Protein AF-A0A507FPJ4-F1 (afdb_monomer)

pLDDT: mean 76.73, std 19.31, range [33.91, 97.5]

InterPro domains:
  IPR001660 Sterile alpha motif domain [PF00536] (95-160)
  IPR001660 Sterile alpha motif domain [PS50105] (96-162)
  IPR001660 Sterile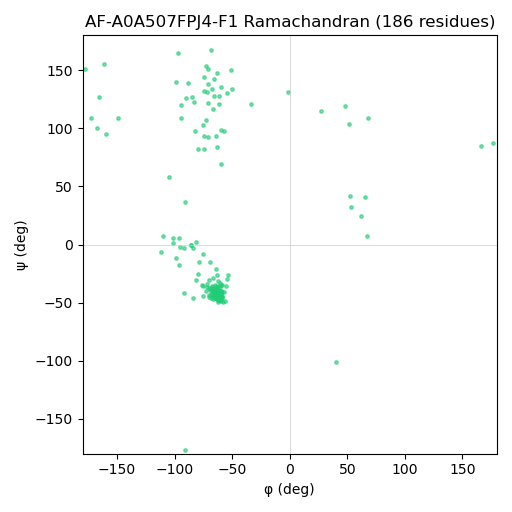 alpha motif domain [SM00454] (93-162)
  IPR013761 Sterile alpha motif/pointed domain superfamily [G3DSA:1.10.150.50] (90-166)
  IPR013761 Sterile alpha motif/pointed domain superfamily [SSF47769] (91-163)

Mean predicted aligned error: 18.35 Å

Secondary structure (DSSP, 8-state):
-PPPPHHHHHHHHHHHHHHHHHHHHHHHHHHHHHHHHHHHHHHHHHHHHHHHHHHHHTT----------------------------STT--GGG--HHHHHHHHHHHSTTTHHHHHHHHHTT--HHHHHH--HHHHHHTS---SHHHHHHHHHHHHHHHHHHHHHTTTTSTT---------PPPPP-

Solvent-accessible surface area (backbone atoms only — not comparable to full-atom values): 11571 Å² total; per-residue (Å²): 135,84,81,80,49,76,67,55,54,54,51,52,52,50,53,56,50,52,53,52,51,51,52,53,51,51,52,52,52,51,51,51,51,50,53,52,50,52,53,53,54,53,53,55,54,55,53,54,52,54,50,52,51,53,62,57,58,69,72,70,65,82,91,72,80,86,87,82,89,81,92,78,89,78,86,86,90,80,89,75,99,70,83,84,74,73,90,65,81,87,60,56,53,72,74,31,46,35,66,54,33,17,52,54,40,28,77,58,37,96,65,14,67,62,37,17,49,36,29,47,77,70,59,33,22,16,54,53,57,75,64,63,47,74,65,47,40,37,71,62,45,60,42,75,52,68,68,56,41,54,53,36,50,51,54,51,49,53,51,49,52,51,46,59,52,67,70,59,76,76,72,82,76,73,66,87,81,67,82,84,82,80,77,82,85,84,84,131

Sequence (188 aa):
MGDLTNQDIVTIITVSCATVFLSIAVCVLAIYRCCMFDMRRKQATITARAVEEACAQERRVPLLMSTDGRENALSQTVLGTGAVMGDLGGRPPAEWSVQDASNWIAMNSEKGAETAKLAKEHRIDGKALLLLTQADMERSLQLKAVGDRLRFQNALTHLREIHHQGGSTLRDSAGPSSSYQHSPPAYK

Radius of gyration: 29.69 Å; Cα contacts (8 Å, |Δi|>4): 88; chains: 1; bounding box: 77×65×105 Å

Structure (mmCIF, N/CA/C/O backbone):
data_AF-A0A507FPJ4-F1
#
_entry.id   AF-A0A507FPJ4-F1
#
loop_
_atom_site.group_PDB
_atom_site.id
_atom_site.type_symbol
_atom_site.label_atom_id
_atom_site.label_alt_id
_atom_site.label_comp_id
_atom_site.label_asym_id
_atom_site.label_entity_id
_atom_site.label_seq_id
_atom_site.pdbx_PDB_ins_code
_atom_site.Cartn_x
_atom_site.Cartn_y
_atom_site.Cartn_z
_atom_site.occupancy
_atom_site.B_iso_or_equiv
_atom_site.auth_seq_id
_atom_site.auth_comp_id
_atom_site.auth_asym_id
_atom_site.auth_atom_id
_atom_site.pdbx_PDB_model_num
ATOM 1 N N . MET A 1 1 ? -51.136 9.043 38.934 1.00 59.00 1 MET A N 1
ATOM 2 C CA . MET A 1 1 ? -49.670 8.879 38.991 1.00 59.00 1 MET A CA 1
ATOM 3 C C . MET A 1 1 ? -49.373 7.550 38.334 1.00 59.00 1 MET A C 1
ATOM 5 O O . MET A 1 1 ? -49.800 6.542 38.870 1.00 59.00 1 MET A O 1
ATOM 9 N N . GLY A 1 2 ? -48.840 7.560 37.112 1.00 69.88 2 GLY A N 1
ATOM 10 C CA . GLY A 1 2 ? -48.475 6.323 36.421 1.00 69.88 2 GLY A CA 1
ATOM 11 C C . GLY A 1 2 ? -47.100 5.883 36.899 1.00 69.88 2 GLY A C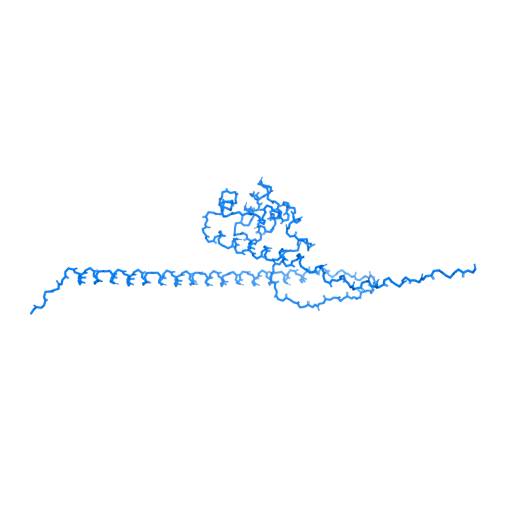 1
ATOM 12 O O . GLY A 1 2 ? -46.163 6.675 36.809 1.00 69.88 2 GLY A O 1
ATOM 13 N N . ASP A 1 3 ? -47.001 4.671 37.438 1.00 77.69 3 ASP A N 1
ATOM 14 C CA . ASP A 1 3 ? -45.722 4.067 37.797 1.00 77.69 3 ASP A CA 1
ATOM 15 C C . ASP A 1 3 ? -44.923 3.799 36.520 1.00 77.69 3 ASP A C 1
ATOM 17 O O . ASP A 1 3 ? -45.343 3.025 35.658 1.00 77.69 3 ASP A O 1
ATOM 21 N N . LEU A 1 4 ? -43.777 4.470 36.390 1.00 81.62 4 LEU A N 1
ATOM 22 C CA . LEU A 1 4 ? -42.782 4.137 35.377 1.00 81.62 4 LEU A CA 1
ATOM 23 C C . LEU A 1 4 ? -42.304 2.713 35.637 1.00 81.62 4 LEU A C 1
ATOM 25 O O . LEU A 1 4 ? -41.779 2.402 36.709 1.00 81.62 4 LEU A O 1
ATOM 29 N N . THR A 1 5 ? -42.488 1.842 34.653 1.00 91.25 5 THR A N 1
ATOM 30 C CA . THR A 1 5 ? -42.033 0.463 34.768 1.00 91.25 5 THR A CA 1
ATOM 31 C C . THR A 1 5 ? -40.508 0.419 34.650 1.00 91.25 5 THR A C 1
ATOM 33 O O . THR A 1 5 ? -39.890 1.262 33.996 1.00 91.25 5 THR A O 1
ATOM 36 N N . ASN A 1 6 ? -39.862 -0.594 35.237 1.00 89.19 6 ASN A N 1
ATOM 37 C CA . ASN A 1 6 ? -38.413 -0.803 35.072 1.00 89.19 6 ASN A CA 1
ATOM 38 C C . ASN A 1 6 ? -37.990 -0.871 33.589 1.00 89.19 6 ASN A C 1
ATOM 40 O O . ASN A 1 6 ? -36.858 -0.535 33.246 1.00 89.19 6 ASN A O 1
ATOM 44 N N . GLN A 1 7 ? -38.904 -1.268 32.702 1.00 89.44 7 GLN A N 1
ATOM 45 C CA . GLN A 1 7 ? -38.671 -1.348 31.266 1.00 89.44 7 GLN A CA 1
ATOM 46 C C . GLN A 1 7 ? -38.571 0.035 30.602 1.00 89.44 7 GLN A C 1
ATOM 48 O O . GLN A 1 7 ? -37.740 0.228 29.710 1.00 89.44 7 GLN A O 1
ATOM 53 N N . ASP A 1 8 ? -39.325 1.022 31.088 1.00 90.62 8 ASP A N 1
ATOM 54 C CA . ASP A 1 8 ? -39.233 2.406 30.615 1.00 90.62 8 ASP A CA 1
ATOM 55 C C . ASP A 1 8 ? -37.878 3.021 30.989 1.00 90.62 8 ASP A C 1
ATOM 57 O O . ASP A 1 8 ? -37.224 3.657 30.162 1.00 90.62 8 ASP A O 1
ATOM 61 N N . ILE A 1 9 ? -37.392 2.742 32.205 1.00 89.44 9 ILE A N 1
ATOM 62 C CA . ILE A 1 9 ? -36.093 3.227 32.696 1.00 89.44 9 ILE A CA 1
ATOM 63 C C . ILE A 1 9 ? -34.939 2.673 31.844 1.00 89.44 9 ILE A C 1
ATOM 65 O O . ILE A 1 9 ? -34.068 3.430 31.413 1.00 89.44 9 ILE A O 1
ATOM 69 N N . VAL A 1 10 ? -34.941 1.369 31.543 1.00 91.25 10 VAL A N 1
ATOM 70 C CA . VAL A 1 10 ? -33.900 0.739 30.704 1.00 91.25 10 VAL A CA 1
ATOM 71 C C . VAL A 1 10 ? -33.903 1.311 29.286 1.00 91.25 10 VAL A C 1
ATOM 73 O O . VAL A 1 10 ? -32.838 1.561 28.712 1.00 91.25 10 VAL A O 1
ATOM 76 N N . THR A 1 11 ? -35.087 1.568 28.732 1.00 91.12 11 THR A N 1
ATOM 77 C CA . THR A 1 11 ? -35.230 2.131 27.384 1.00 91.12 11 THR A CA 1
ATOM 78 C C . THR A 1 11 ? -34.669 3.551 27.326 1.00 91.12 11 THR A C 1
ATOM 80 O O . THR A 1 11 ? -33.884 3.863 26.430 1.00 91.12 11 THR A O 1
ATOM 83 N N . ILE A 1 12 ? -34.979 4.384 28.326 1.00 91.25 12 ILE A N 1
ATOM 84 C CA . ILE A 1 12 ? -34.456 5.753 28.434 1.00 91.25 12 ILE A CA 1
ATOM 85 C C . ILE A 1 12 ? -32.924 5.743 28.515 1.00 91.25 12 ILE A C 1
ATOM 87 O O . ILE A 1 12 ? -32.268 6.431 27.734 1.00 91.25 12 ILE A O 1
ATOM 91 N N . ILE A 1 13 ? -32.337 4.915 29.388 1.00 91.81 13 ILE A N 1
ATOM 92 C CA . ILE A 1 13 ? -30.874 4.829 29.543 1.00 91.81 13 ILE A CA 1
ATOM 93 C C . ILE A 1 13 ? -30.202 4.386 28.237 1.00 91.81 13 ILE A C 1
ATOM 95 O O . ILE A 1 13 ? -29.182 4.952 27.836 1.00 91.81 13 ILE A O 1
ATOM 99 N N . THR A 1 14 ? -30.783 3.402 27.548 1.00 92.00 14 THR A N 1
ATOM 100 C CA . THR A 1 14 ? -30.222 2.857 26.303 1.00 92.00 14 THR A CA 1
ATOM 101 C C . THR A 1 14 ? -30.239 3.893 25.179 1.00 92.00 14 THR A C 1
ATOM 103 O O . THR A 1 14 ? -29.233 4.075 24.491 1.00 92.00 14 THR A O 1
ATOM 106 N N . VAL A 1 15 ? -31.344 4.629 25.024 1.00 92.50 15 VAL A N 1
ATOM 107 C CA . VAL A 1 15 ? -31.468 5.701 24.022 1.00 92.50 15 VAL A CA 1
ATOM 108 C C . VAL A 1 15 ? -30.523 6.866 24.342 1.00 92.50 15 VAL A C 1
ATOM 110 O O . VAL A 1 15 ? -29.843 7.377 23.446 1.00 92.50 15 VAL A O 1
ATOM 113 N N . SER A 1 16 ? -30.403 7.255 25.614 1.00 92.62 16 SER A N 1
ATOM 114 C CA . SER A 1 16 ? -29.447 8.283 26.043 1.00 92.62 16 SER A CA 1
ATOM 115 C C . SER A 1 16 ? -27.996 7.867 25.784 1.00 92.62 16 SER A C 1
ATOM 117 O O . SER A 1 16 ? -27.219 8.662 25.264 1.00 92.62 16 SER A O 1
ATOM 119 N N . CYS A 1 17 ? -27.620 6.613 26.051 1.00 90.25 17 CYS A N 1
ATOM 120 C CA . CYS A 1 17 ? -26.285 6.122 25.700 1.00 90.25 17 CYS A CA 1
ATOM 121 C C . CYS A 1 17 ? -26.054 6.148 24.185 1.00 90.25 17 CYS A C 1
ATOM 123 O O . CYS A 1 17 ? -25.049 6.691 23.728 1.00 90.25 17 CYS A O 1
ATOM 125 N N . ALA A 1 18 ? -26.984 5.605 23.396 1.00 90.19 18 ALA A N 1
ATOM 126 C CA . ALA A 1 18 ? -26.835 5.527 21.944 1.00 90.19 18 ALA A CA 1
ATOM 127 C C . ALA A 1 18 ? -26.664 6.912 21.296 1.00 90.19 18 ALA A C 1
ATOM 129 O O . ALA A 1 18 ? -25.818 7.087 20.421 1.00 90.19 18 ALA A O 1
ATOM 130 N N . THR A 1 19 ? -27.412 7.916 21.757 1.00 92.44 19 THR A N 1
ATOM 131 C CA . THR A 1 19 ? -27.309 9.294 21.248 1.00 92.44 19 THR A CA 1
ATOM 132 C C . THR A 1 19 ? -25.965 9.945 21.579 1.00 92.44 19 THR A C 1
ATOM 134 O O . THR A 1 19 ? -25.367 10.579 20.707 1.00 92.44 19 THR A O 1
ATOM 137 N N . VAL A 1 20 ? -25.432 9.733 22.787 1.00 93.75 20 VAL A N 1
ATOM 138 C CA . VAL A 1 20 ? -24.092 10.213 23.167 1.00 93.75 20 VAL A CA 1
ATOM 139 C C . VAL A 1 20 ? -23.008 9.534 22.326 1.00 93.75 20 VAL A C 1
ATOM 141 O O . VAL A 1 20 ? -22.130 10.217 21.797 1.00 93.75 20 VAL A O 1
ATOM 144 N N . PHE A 1 21 ? -23.091 8.216 22.125 1.00 92.12 21 PHE A N 1
ATOM 145 C CA . PHE A 1 21 ? -22.138 7.486 21.282 1.00 92.12 21 PHE A CA 1
ATOM 146 C C . PHE A 1 21 ? -22.152 7.965 19.829 1.00 92.12 21 PHE A C 1
ATOM 148 O O . PHE A 1 21 ? -21.089 8.198 19.252 1.00 92.12 21 PHE A O 1
ATOM 155 N N . LEU A 1 22 ? -23.337 8.161 1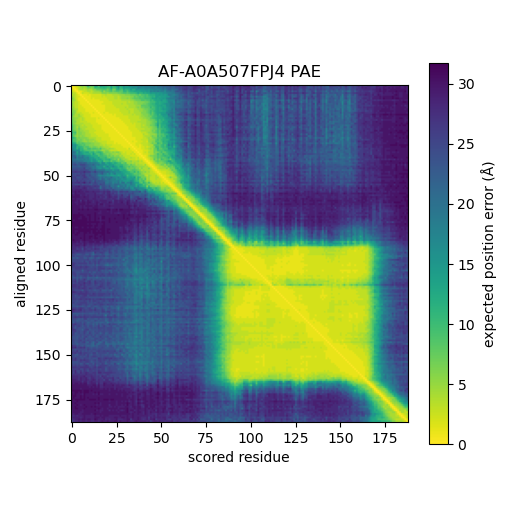9.245 1.00 91.50 22 LEU A N 1
ATOM 156 C CA . LEU A 1 22 ? -23.467 8.683 17.884 1.00 91.50 22 LEU A CA 1
ATOM 157 C C . LEU A 1 22 ? -22.900 10.102 17.770 1.00 91.50 22 LEU A C 1
ATOM 159 O O . LEU A 1 22 ? -22.185 10.395 16.814 1.00 91.50 22 LEU A O 1
ATOM 163 N N . SER A 1 23 ? -23.146 10.958 18.764 1.00 94.31 23 SER A N 1
ATOM 164 C CA . SER A 1 23 ? -22.586 12.313 18.814 1.00 94.31 23 SER A CA 1
ATOM 165 C C . SER A 1 23 ? -21.052 12.300 18.833 1.00 94.31 23 SER A C 1
ATOM 167 O O . SER A 1 23 ? -20.408 12.968 18.022 1.00 94.31 23 SER A O 1
ATOM 169 N N . ILE A 1 24 ? -20.448 11.465 19.685 1.00 90.62 24 ILE A N 1
ATOM 170 C CA . ILE A 1 24 ? -18.988 11.307 19.752 1.00 90.62 24 ILE A CA 1
ATOM 171 C C . ILE A 1 24 ? -18.438 10.781 18.420 1.00 90.62 24 ILE A C 1
ATOM 173 O O . ILE A 1 24 ? -17.453 11.317 17.912 1.00 90.62 24 ILE A O 1
ATOM 177 N N . ALA A 1 25 ? -19.080 9.775 17.820 1.00 89.75 25 ALA A N 1
ATOM 178 C CA . ALA A 1 25 ? -18.645 9.205 16.546 1.00 89.75 25 ALA A CA 1
ATOM 179 C C . ALA A 1 25 ? -18.667 10.240 15.408 1.00 89.75 25 ALA A C 1
ATOM 181 O O . ALA A 1 25 ? -17.710 10.331 14.635 1.00 89.75 25 ALA A O 1
ATOM 182 N N . VAL A 1 26 ? -19.717 11.065 15.331 1.00 91.38 26 VAL A N 1
ATOM 183 C CA . VAL A 1 26 ? -19.813 12.160 14.353 1.00 91.38 26 VAL A CA 1
ATOM 184 C C . VAL A 1 26 ? -18.716 13.201 14.588 1.00 91.38 26 VAL A C 1
ATOM 186 O O . VAL A 1 26 ? -18.052 13.604 13.632 1.00 91.38 26 VAL A O 1
ATOM 189 N N . CYS A 1 27 ? -18.461 13.586 15.843 1.00 89.75 27 CYS A N 1
ATOM 190 C CA . CYS A 1 27 ? -17.376 14.506 16.194 1.00 89.75 27 CYS A CA 1
ATOM 191 C C . CYS A 1 27 ? -15.999 13.965 15.775 1.00 89.75 27 CYS A C 1
ATOM 193 O O . CYS A 1 27 ? -15.216 14.687 15.157 1.00 89.75 27 CYS A O 1
ATOM 195 N N . VAL A 1 28 ? -15.713 12.687 16.036 1.00 88.62 28 VAL A N 1
ATOM 196 C CA . VAL A 1 28 ? -14.447 12.049 15.635 1.00 88.62 28 VAL A CA 1
ATOM 197 C C . VAL A 1 28 ? -14.305 12.015 14.112 1.00 88.62 28 VAL A C 1
ATOM 199 O O . VAL A 1 28 ? -13.245 12.362 13.591 1.00 88.62 28 VAL A O 1
ATOM 202 N N . LEU A 1 29 ? -15.367 11.666 13.377 1.00 87.31 29 LEU A N 1
ATOM 203 C CA . LEU A 1 29 ? -15.353 11.668 11.911 1.00 87.31 29 LEU A CA 1
ATOM 204 C C . LEU A 1 29 ? -15.140 13.072 11.331 1.00 87.31 29 LEU A C 1
ATOM 206 O O . LEU A 1 29 ? -14.416 13.221 10.344 1.00 87.31 29 LEU A O 1
ATOM 210 N N . ALA A 1 30 ? -15.731 14.102 11.942 1.00 88.25 30 ALA A N 1
ATOM 211 C CA . ALA A 1 30 ? -15.542 15.491 11.537 1.00 88.25 30 ALA A CA 1
ATOM 212 C C . ALA A 1 30 ? -14.091 15.949 11.750 1.00 88.25 30 ALA A C 1
ATOM 214 O O . ALA A 1 30 ? -13.483 16.496 10.828 1.00 88.25 30 ALA A O 1
ATOM 215 N N . ILE A 1 31 ? -13.502 15.650 12.914 1.00 8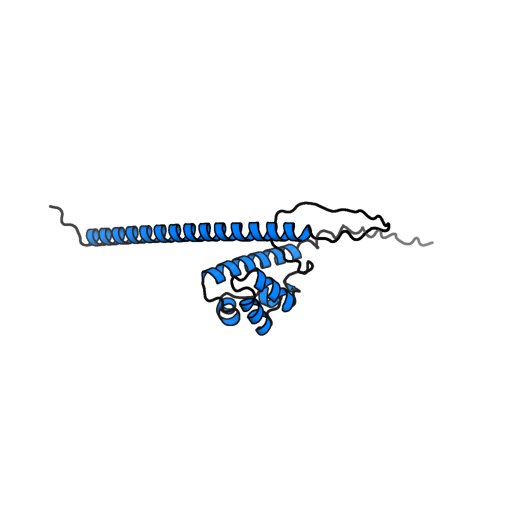8.19 31 ILE A N 1
ATOM 216 C CA . ILE A 1 31 ? -12.089 15.938 13.201 1.00 88.19 31 ILE A CA 1
ATOM 217 C C . ILE A 1 31 ? -11.189 15.201 12.207 1.00 88.19 31 ILE A C 1
ATOM 219 O O . ILE A 1 31 ? -10.302 15.813 11.616 1.00 88.19 31 ILE A O 1
ATOM 223 N N . TYR A 1 32 ? -11.449 13.916 11.950 1.00 86.81 32 TYR A N 1
ATOM 224 C CA . TYR A 1 32 ? -10.652 13.121 11.015 1.00 86.81 32 TYR A CA 1
ATOM 225 C C . TYR A 1 32 ? -10.709 13.685 9.590 1.00 86.81 32 TYR A C 1
ATOM 227 O O . TYR A 1 32 ? -9.681 13.784 8.919 1.00 86.81 32 TYR A O 1
ATOM 235 N N . ARG A 1 33 ? -11.893 14.116 9.133 1.00 85.38 33 ARG A N 1
ATOM 236 C CA . ARG A 1 33 ? -12.061 14.782 7.832 1.00 85.38 33 ARG A CA 1
ATOM 237 C C . ARG A 1 33 ? -11.344 16.129 7.775 1.00 85.38 33 ARG A C 1
ATOM 239 O O . ARG A 1 33 ? -10.675 16.388 6.777 1.00 85.38 33 ARG A O 1
ATOM 246 N N . CYS A 1 34 ? -11.420 16.944 8.827 1.00 77.12 34 CYS A N 1
ATOM 247 C CA . CYS A 1 34 ? -10.683 18.208 8.915 1.00 77.12 34 CYS A CA 1
ATOM 248 C C . CYS A 1 34 ? -9.165 17.990 8.889 1.00 77.12 34 CYS A C 1
ATOM 250 O O . CYS A 1 34 ? -8.477 18.623 8.092 1.00 77.12 34 CYS A O 1
ATOM 252 N N . CYS A 1 35 ? -8.642 17.055 9.685 1.00 76.56 35 CYS A N 1
ATOM 253 C CA . CYS A 1 35 ? -7.218 16.721 9.694 1.00 76.56 35 CYS A CA 1
ATOM 254 C C . CYS A 1 35 ? -6.751 16.184 8.335 1.00 76.56 35 CYS A C 1
ATOM 256 O O . CYS A 1 35 ? -5.707 16.595 7.835 1.00 76.56 35 CYS A O 1
ATOM 258 N N . MET A 1 36 ? -7.533 15.308 7.698 1.00 74.50 36 MET A N 1
ATOM 259 C CA . MET A 1 36 ? -7.218 14.795 6.361 1.00 74.50 36 MET A CA 1
ATOM 260 C C . MET A 1 36 ? -7.226 15.897 5.296 1.00 74.50 36 MET A C 1
ATOM 262 O O . MET A 1 36 ? -6.374 15.891 4.407 1.00 74.50 36 MET A O 1
ATOM 266 N N . PHE A 1 37 ? -8.162 16.845 5.373 1.00 74.31 37 PHE A N 1
ATOM 267 C CA . PHE A 1 37 ? -8.229 17.970 4.443 1.00 74.31 37 PHE A CA 1
ATOM 268 C C . PHE A 1 37 ? -7.052 18.937 4.629 1.00 74.31 37 PHE A C 1
ATOM 270 O O . PHE A 1 37 ? -6.434 19.343 3.646 1.00 74.31 37 PHE A O 1
ATOM 277 N N . ASP A 1 38 ? -6.686 19.246 5.875 1.00 75.94 38 ASP A N 1
ATOM 278 C CA . ASP A 1 38 ? -5.541 20.107 6.188 1.00 75.94 38 ASP A CA 1
ATOM 279 C C . ASP A 1 38 ? -4.210 19.479 5.741 1.00 75.94 38 ASP A C 1
ATOM 281 O O . ASP A 1 38 ? -3.378 20.142 5.118 1.00 75.94 38 ASP A O 1
ATOM 285 N N . MET A 1 39 ? -4.044 18.168 5.947 1.00 65.69 39 MET A N 1
ATOM 286 C CA . MET A 1 39 ? -2.875 17.430 5.455 1.00 65.69 39 MET A CA 1
ATOM 287 C C . MET A 1 39 ? -2.795 17.452 3.923 1.00 65.69 39 MET A C 1
ATOM 289 O O . MET A 1 39 ? -1.734 17.735 3.369 1.00 65.69 39 MET A O 1
ATOM 293 N N . ARG A 1 40 ? -3.918 17.251 3.216 1.00 69.06 40 ARG A N 1
ATOM 294 C CA . ARG A 1 40 ? -3.954 17.371 1.745 1.00 69.06 40 ARG A CA 1
ATOM 295 C C . ARG A 1 40 ? -3.610 18.783 1.264 1.00 69.06 40 ARG A C 1
ATOM 297 O O . ARG A 1 40 ? -2.926 18.926 0.253 1.00 69.06 40 ARG A O 1
ATOM 304 N N . ARG A 1 41 ? -4.035 19.823 1.990 1.00 67.50 41 ARG A N 1
ATOM 305 C CA . ARG A 1 41 ? -3.730 21.225 1.659 1.00 67.50 41 ARG A CA 1
ATOM 306 C C . ARG A 1 41 ? -2.241 21.545 1.835 1.00 67.50 41 ARG A C 1
ATOM 308 O O . ARG A 1 41 ? -1.651 22.228 0.996 1.00 67.50 41 ARG A O 1
ATOM 315 N N . LYS A 1 42 ? -1.615 21.008 2.886 1.00 69.12 42 LYS A N 1
ATOM 316 C CA . LYS A 1 42 ? -0.169 21.129 3.127 1.00 69.12 42 LYS A CA 1
ATOM 317 C C . LYS A 1 42 ? 0.654 20.405 2.058 1.00 69.12 42 LYS A C 1
ATOM 319 O O . LYS A 1 42 ? 1.586 21.005 1.527 1.00 69.12 42 LYS A O 1
ATOM 324 N N . GLN A 1 43 ? 0.257 19.193 1.658 1.00 59.88 43 GLN A N 1
ATOM 325 C CA . GLN A 1 43 ? 0.924 18.456 0.576 1.00 59.88 43 GLN A CA 1
ATOM 326 C C . GLN A 1 43 ? 0.908 19.239 -0.748 1.00 59.88 43 GLN A C 1
ATOM 328 O O . GLN A 1 43 ? 1.950 19.368 -1.384 1.00 59.88 43 GLN A O 1
ATOM 333 N N . ALA A 1 44 ? -0.238 19.834 -1.111 1.00 59.69 44 ALA A N 1
ATOM 334 C CA . ALA A 1 44 ? -0.385 20.619 -2.341 1.00 59.69 44 ALA A CA 1
ATOM 335 C C . ALA A 1 44 ? 0.557 21.837 -2.400 1.00 59.69 44 ALA A C 1
ATOM 337 O O . ALA A 1 44 ? 1.048 22.197 -3.470 1.00 59.69 44 ALA A O 1
ATOM 338 N N . THR A 1 45 ? 0.844 22.451 -1.248 1.00 59.59 45 THR A N 1
ATOM 339 C CA . THR A 1 45 ? 1.691 23.652 -1.167 1.00 59.59 45 THR A CA 1
ATOM 340 C C . THR A 1 45 ? 3.176 23.303 -1.323 1.00 59.59 45 THR A C 1
ATOM 342 O O . THR A 1 45 ? 3.927 24.050 -1.947 1.00 59.59 45 THR A O 1
ATOM 345 N N . ILE A 1 46 ? 3.597 22.145 -0.806 1.00 60.06 46 ILE A N 1
ATOM 346 C CA . ILE A 1 46 ? 4.981 21.660 -0.920 1.00 60.06 46 ILE A CA 1
ATOM 347 C C . ILE A 1 46 ? 5.290 21.258 -2.368 1.00 60.06 46 ILE A C 1
ATOM 349 O O . ILE A 1 46 ? 6.326 21.645 -2.903 1.00 60.06 46 ILE A O 1
ATOM 353 N N . THR A 1 47 ? 4.368 20.564 -3.041 1.00 59.12 47 THR A N 1
ATOM 354 C CA . THR A 1 47 ? 4.535 20.213 -4.460 1.00 59.12 47 THR A CA 1
ATOM 355 C C . THR A 1 47 ? 4.566 21.433 -5.379 1.00 59.12 47 THR A C 1
ATOM 357 O O . THR A 1 47 ? 5.330 21.432 -6.337 1.00 59.12 47 THR A O 1
ATOM 360 N N . ALA A 1 48 ? 3.803 22.494 -5.089 1.00 59.56 48 ALA A N 1
ATOM 361 C CA . ALA A 1 48 ? 3.820 23.707 -5.910 1.00 59.56 48 ALA A CA 1
ATOM 362 C C . ALA A 1 48 ? 5.183 24.424 -5.871 1.00 59.56 48 ALA A C 1
ATOM 364 O O . ALA A 1 48 ? 5.691 24.824 -6.915 1.00 59.56 48 ALA A O 1
ATOM 365 N N . ARG A 1 49 ? 5.815 24.518 -4.690 1.00 58.84 49 ARG A N 1
ATOM 366 C CA . ARG A 1 49 ? 7.157 25.112 -4.556 1.00 58.84 49 ARG A CA 1
ATOM 367 C C . ARG A 1 49 ? 8.251 24.263 -5.200 1.00 58.84 49 ARG A C 1
ATOM 369 O O . ARG A 1 49 ? 9.130 24.814 -5.849 1.00 58.84 49 ARG A O 1
ATOM 376 N N . ALA A 1 50 ? 8.165 22.937 -5.084 1.00 57.44 50 ALA A N 1
ATOM 377 C CA . ALA A 1 50 ? 9.131 22.035 -5.713 1.00 57.44 50 ALA A CA 1
ATOM 378 C C . ALA A 1 50 ? 9.120 22.141 -7.252 1.00 57.44 50 ALA A C 1
ATOM 380 O O . ALA A 1 50 ? 10.171 22.070 -7.885 1.00 57.44 50 ALA A O 1
ATOM 381 N N . VAL A 1 51 ? 7.947 22.354 -7.859 1.00 61.62 51 VAL A N 1
ATOM 382 C CA . VAL A 1 51 ? 7.823 22.556 -9.314 1.00 61.62 51 VAL A CA 1
ATOM 383 C C . VAL A 1 51 ? 8.377 23.920 -9.744 1.00 61.62 51 VAL A C 1
ATOM 385 O O . VAL A 1 51 ? 9.013 24.019 -10.791 1.00 61.62 51 VAL A O 1
ATOM 388 N N . GLU A 1 52 ? 8.191 24.968 -8.939 1.00 62.31 52 GLU A N 1
ATOM 389 C CA . GLU A 1 52 ? 8.724 26.303 -9.239 1.00 62.31 52 GLU A CA 1
ATOM 390 C C . GLU A 1 52 ? 10.261 26.348 -9.139 1.00 62.31 52 GLU A C 1
ATOM 392 O O . GLU A 1 52 ? 10.919 26.919 -10.010 1.00 62.31 52 GLU A O 1
ATOM 397 N N . GLU A 1 53 ? 10.846 25.668 -8.148 1.00 60.38 53 GLU A N 1
ATOM 398 C CA . GLU A 1 53 ? 12.303 25.526 -8.014 1.00 60.38 53 GLU A CA 1
ATOM 399 C C . GLU A 1 53 ? 12.916 24.695 -9.154 1.00 60.38 53 GLU A C 1
ATOM 401 O O . GLU A 1 53 ? 13.970 25.062 -9.679 1.00 60.38 53 GLU A O 1
ATOM 406 N N . ALA A 1 54 ? 12.235 23.637 -9.612 1.00 57.38 54 ALA A N 1
ATOM 407 C CA . ALA A 1 54 ? 12.668 22.862 -10.777 1.00 57.38 54 ALA A CA 1
ATOM 408 C C . ALA A 1 54 ? 12.651 23.703 -12.071 1.00 57.38 54 ALA A C 1
ATOM 410 O O . ALA A 1 54 ? 13.641 23.730 -12.803 1.00 57.38 54 ALA A O 1
ATOM 411 N N . CYS A 1 55 ? 11.586 24.479 -12.307 1.00 59.00 55 CYS A N 1
ATOM 412 C CA . CYS A 1 55 ? 11.484 25.389 -13.457 1.00 59.00 55 CYS A CA 1
ATOM 413 C C . CYS A 1 55 ? 12.486 26.560 -13.411 1.00 59.00 55 CYS A C 1
ATOM 415 O O . CYS A 1 55 ? 12.879 27.088 -14.455 1.00 59.00 55 CYS A O 1
ATOM 417 N N . ALA A 1 56 ? 12.894 27.008 -12.219 1.00 57.84 56 ALA A N 1
ATOM 418 C CA . ALA A 1 56 ? 13.897 28.062 -12.067 1.00 57.84 56 ALA A CA 1
ATOM 419 C C . ALA A 1 56 ? 15.323 27.553 -12.344 1.00 57.84 56 ALA A C 1
ATOM 421 O O . ALA A 1 56 ? 16.132 28.278 -12.929 1.00 57.84 56 ALA A O 1
ATOM 422 N N . GLN A 1 57 ? 15.621 26.305 -11.973 1.00 51.94 57 GLN A N 1
ATOM 423 C CA . GLN A 1 57 ? 16.939 25.697 -12.164 1.00 51.94 57 GLN A CA 1
ATOM 424 C C . GLN A 1 57 ? 17.251 25.418 -13.645 1.00 51.94 57 GLN A C 1
ATOM 426 O O . GLN A 1 57 ? 18.399 25.543 -14.071 1.00 51.94 57 GLN A O 1
ATOM 431 N N . GLU A 1 58 ? 16.231 25.141 -14.459 1.00 51.41 58 GLU A N 1
ATOM 432 C CA . GLU A 1 58 ? 16.375 24.865 -15.897 1.00 51.41 58 GLU A CA 1
ATOM 433 C C . GLU A 1 58 ? 16.645 26.125 -16.747 1.00 51.41 58 GLU A C 1
ATOM 435 O O . GLU A 1 58 ? 17.022 26.035 -17.912 1.00 51.41 58 GLU A O 1
ATOM 440 N N . ARG A 1 59 ? 16.553 27.330 -16.158 1.00 53.31 59 ARG A N 1
ATOM 441 C CA . ARG A 1 59 ? 16.930 28.600 -16.811 1.00 53.31 59 ARG A CA 1
ATOM 442 C C . ARG A 1 59 ? 18.418 28.966 -16.689 1.00 53.31 59 ARG A C 1
ATOM 444 O O . ARG A 1 59 ? 18.834 29.987 -17.233 1.00 53.31 59 ARG A O 1
ATOM 451 N N . ARG A 1 60 ? 19.236 28.146 -16.017 1.00 48.69 60 ARG A N 1
ATOM 452 C CA . ARG A 1 60 ? 20.709 28.257 -15.979 1.00 48.69 60 ARG A CA 1
ATOM 453 C C . ARG A 1 60 ? 21.364 27.187 -16.859 1.00 48.69 60 ARG A C 1
ATOM 455 O O . ARG A 1 60 ? 22.177 26.399 -16.388 1.00 48.69 60 ARG A O 1
ATOM 462 N N . VAL A 1 61 ? 21.045 27.168 -18.149 1.00 52.78 61 VAL A N 1
ATOM 463 C CA . VAL A 1 61 ? 21.892 26.470 -19.126 1.00 52.78 61 VAL A CA 1
ATOM 464 C C . VAL A 1 61 ? 22.923 27.476 -19.650 1.00 52.78 61 VAL A C 1
ATOM 466 O O . VAL A 1 61 ? 22.528 28.558 -20.093 1.00 52.78 61 VAL A O 1
ATOM 469 N N . PRO A 1 62 ? 24.236 27.185 -19.592 1.00 48.38 62 PRO A N 1
ATOM 470 C CA . PRO A 1 62 ? 25.235 27.993 -20.271 1.00 48.38 62 PRO A CA 1
ATOM 471 C C . PRO A 1 62 ? 24.957 27.958 -21.772 1.00 48.38 62 PRO A C 1
ATOM 473 O O . PRO A 1 62 ? 24.820 26.889 -22.364 1.00 48.38 62 PRO A O 1
ATOM 476 N N . LEU A 1 63 ? 24.882 29.142 -22.371 1.00 46.97 63 LEU A N 1
ATOM 477 C CA . LEU A 1 63 ? 24.807 29.362 -23.806 1.00 46.97 63 LEU A CA 1
ATOM 478 C C . LEU A 1 63 ? 26.097 28.831 -24.464 1.00 46.97 63 LEU A C 1
ATOM 480 O O . LEU A 1 63 ? 27.056 29.574 -24.654 1.00 46.97 63 LEU A O 1
ATOM 484 N N . LEU A 1 64 ? 26.151 27.532 -24.757 1.00 48.59 64 LEU A N 1
ATOM 485 C CA . LEU A 1 64 ? 27.194 26.932 -25.585 1.00 48.59 64 LEU A CA 1
ATOM 486 C C . LEU A 1 64 ? 26.680 26.863 -27.022 1.00 48.59 64 LEU A C 1
ATOM 488 O O . LEU A 1 64 ? 25.627 26.297 -27.309 1.00 48.59 64 LEU A O 1
ATOM 492 N N . MET A 1 65 ? 27.415 27.544 -27.897 1.00 43.59 65 MET A N 1
ATOM 493 C CA . MET A 1 65 ? 27.100 27.739 -29.303 1.00 43.59 65 MET A CA 1
ATOM 494 C C . MET A 1 65 ? 26.984 26.422 -30.083 1.00 43.59 65 MET A C 1
ATOM 496 O O . MET A 1 65 ? 27.827 25.538 -29.968 1.00 43.59 65 MET A O 1
ATOM 500 N N . SER A 1 66 ? 25.925 26.388 -30.898 1.00 48.97 66 SER A N 1
ATOM 501 C CA . SER A 1 66 ? 25.753 25.815 -32.248 1.00 48.97 66 SER A CA 1
ATOM 502 C C . SER A 1 66 ? 26.982 25.147 -32.888 1.00 48.97 66 SER A C 1
ATOM 504 O O . SER A 1 66 ? 28.069 25.718 -32.917 1.00 48.97 66 S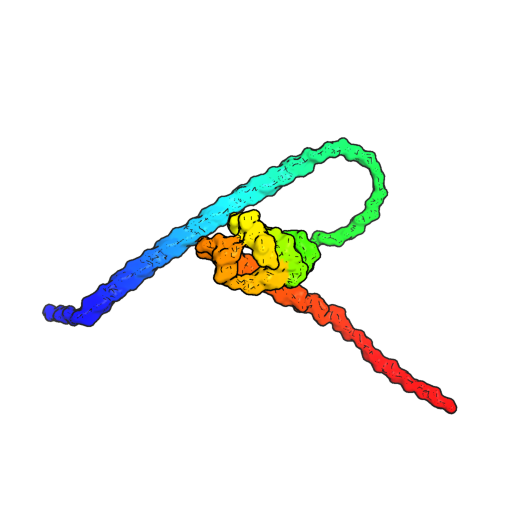ER A O 1
ATOM 506 N N . THR A 1 67 ? 26.861 23.933 -33.427 1.00 58.97 67 THR A N 1
ATOM 507 C CA . THR A 1 67 ? 26.477 23.588 -34.825 1.00 58.97 67 THR A CA 1
ATOM 508 C C . THR A 1 67 ? 26.450 22.040 -34.888 1.00 58.97 67 THR A C 1
ATOM 510 O O . THR A 1 67 ? 27.155 21.410 -34.108 1.00 58.97 67 THR A O 1
ATOM 513 N N . ASP A 1 68 ? 25.700 21.277 -35.684 1.00 43.50 68 ASP A N 1
ATOM 514 C CA . ASP A 1 68 ? 24.863 21.478 -36.863 1.00 43.50 68 ASP A CA 1
ATOM 515 C C . ASP A 1 68 ? 23.917 20.257 -37.015 1.00 43.50 68 ASP A C 1
ATOM 517 O O . ASP A 1 68 ? 24.224 19.153 -36.568 1.00 43.50 68 ASP A O 1
ATOM 521 N N . GLY A 1 69 ? 22.781 20.492 -37.679 1.00 53.09 69 GLY A N 1
ATOM 522 C CA . GLY A 1 69 ? 21.906 19.572 -38.427 1.00 53.09 69 GLY A CA 1
ATOM 523 C C . GLY A 1 69 ? 21.811 18.068 -38.108 1.00 53.09 69 GLY A C 1
ATOM 524 O O . GLY A 1 69 ? 22.652 17.277 -38.526 1.00 53.09 69 GLY A O 1
ATOM 525 N N . ARG A 1 70 ? 20.627 17.633 -37.651 1.00 43.56 70 ARG A N 1
ATOM 526 C CA . ARG A 1 70 ? 19.793 16.695 -38.432 1.00 43.56 70 ARG A CA 1
ATOM 527 C C . ARG A 1 70 ? 18.368 16.619 -37.900 1.00 43.56 70 ARG A C 1
ATOM 529 O O . ARG A 1 70 ? 18.111 16.376 -36.728 1.00 43.56 70 ARG A O 1
ATOM 536 N N . GLU A 1 71 ? 17.464 16.826 -38.834 1.00 53.44 71 GLU A N 1
ATOM 537 C CA . GLU A 1 71 ? 16.023 16.748 -38.731 1.00 53.44 71 GLU A CA 1
ATOM 538 C C . GLU A 1 71 ? 15.602 15.298 -38.451 1.00 53.44 71 GLU A C 1
ATOM 540 O O . GLU A 1 71 ? 15.987 14.385 -39.182 1.00 53.44 71 GLU A O 1
ATOM 545 N N . ASN A 1 72 ? 14.801 15.078 -37.409 1.00 46.25 72 ASN A N 1
ATOM 546 C CA . ASN A 1 72 ? 13.688 14.138 -37.502 1.00 46.25 72 ASN A CA 1
ATOM 547 C C . ASN A 1 72 ? 12.671 14.434 -36.398 1.00 46.25 72 ASN A C 1
ATOM 549 O O . ASN A 1 72 ? 12.785 13.998 -35.254 1.00 46.25 72 ASN A O 1
ATOM 553 N N . ALA A 1 73 ? 11.673 15.224 -36.780 1.00 52.09 73 ALA A N 1
ATOM 554 C CA . ALA A 1 73 ? 10.383 15.241 -36.126 1.00 52.09 73 ALA A CA 1
ATOM 555 C C . ALA A 1 73 ? 9.696 13.884 -36.334 1.00 52.09 73 ALA A C 1
ATOM 557 O O . ALA A 1 73 ? 9.808 13.310 -37.412 1.00 52.09 73 ALA A O 1
ATOM 558 N N . LEU A 1 74 ? 8.998 13.416 -35.300 1.00 49.59 74 LEU A N 1
ATOM 559 C CA . LEU A 1 74 ? 7.708 12.708 -35.303 1.00 49.59 74 LEU A CA 1
ATOM 560 C C . LEU A 1 74 ? 7.450 12.344 -33.829 1.00 49.59 74 LEU A C 1
ATOM 562 O O . LEU A 1 74 ? 8.037 11.420 -33.283 1.00 49.59 74 LEU A O 1
ATOM 566 N N . SER A 1 75 ? 6.832 13.256 -33.079 1.00 47.66 75 SER A N 1
ATOM 567 C CA . SER A 1 75 ? 5.397 13.208 -32.762 1.00 47.66 75 SER A CA 1
ATOM 568 C C . SER A 1 75 ? 5.034 12.040 -31.844 1.00 47.66 75 SER A C 1
ATOM 570 O O . SER A 1 75 ? 4.923 10.913 -32.305 1.00 47.66 75 SER A O 1
ATOM 572 N N . GLN A 1 76 ? 4.700 12.340 -30.585 1.00 47.56 76 GLN A N 1
ATOM 573 C CA . GLN A 1 76 ? 3.314 12.202 -30.121 1.00 47.56 76 GLN A CA 1
ATOM 574 C C . GLN A 1 76 ? 3.132 12.764 -28.707 1.00 47.56 76 GLN A C 1
ATOM 576 O O . GLN A 1 76 ? 3.555 12.202 -27.702 1.00 47.56 76 GLN A O 1
ATOM 581 N N . THR A 1 77 ? 2.431 13.892 -28.669 1.00 52.41 77 THR A N 1
ATOM 582 C CA . THR A 1 77 ? 1.676 14.394 -27.527 1.00 52.41 77 THR A CA 1
ATOM 583 C C . THR A 1 77 ? 0.238 13.922 -27.715 1.00 52.41 77 THR A C 1
ATOM 585 O O . THR A 1 77 ? -0.422 14.462 -28.595 1.00 52.41 77 THR A O 1
ATOM 588 N N . VAL A 1 78 ? -0.268 12.964 -26.927 1.00 45.03 78 VAL A N 1
ATOM 589 C CA . VAL A 1 78 ? -1.721 12.737 -26.783 1.00 45.03 78 VAL A CA 1
ATOM 590 C C . VAL A 1 78 ? -2.059 12.191 -25.382 1.00 45.03 78 VAL A C 1
ATOM 592 O O . VAL A 1 78 ? -1.765 11.048 -25.065 1.00 45.03 78 VAL A O 1
ATOM 595 N N . LEU A 1 79 ? -2.694 13.066 -24.591 1.00 45.91 79 LEU A N 1
ATOM 596 C CA . LEU A 1 79 ? -3.786 12.866 -23.617 1.00 45.91 79 LEU A CA 1
ATOM 597 C C . LEU A 1 79 ? -3.706 11.731 -22.576 1.00 45.91 79 LEU A C 1
ATOM 599 O O . LEU A 1 79 ? -3.841 10.556 -22.891 1.00 45.91 79 LEU A O 1
ATOM 603 N N . GLY A 1 80 ? -3.723 12.121 -21.297 1.00 33.91 80 GLY A N 1
ATOM 604 C CA . GLY A 1 80 ? -4.139 11.230 -20.214 1.00 33.91 80 GLY A CA 1
ATOM 605 C C . GLY A 1 80 ? -3.781 11.745 -18.827 1.00 33.91 80 GLY A C 1
ATOM 606 O O . GLY A 1 80 ? -2.757 11.382 -18.265 1.00 33.91 80 GLY A O 1
ATOM 607 N N . THR A 1 81 ? -4.634 12.589 -18.259 1.00 44.72 81 THR A N 1
ATOM 608 C CA . THR A 1 81 ? -4.638 12.958 -16.840 1.00 44.72 81 THR A CA 1
ATOM 609 C C . THR A 1 81 ? -4.779 11.693 -15.981 1.00 44.72 81 THR A C 1
ATOM 611 O O . THR A 1 81 ? -5.876 11.180 -15.789 1.00 44.72 81 THR A O 1
ATOM 614 N N . GLY A 1 82 ? -3.661 11.177 -15.475 1.00 39.19 82 GLY A N 1
ATOM 615 C CA . GLY A 1 82 ? -3.603 9.994 -14.619 1.00 39.19 82 GLY A CA 1
ATOM 616 C C . GLY A 1 82 ? -2.222 9.893 -13.986 1.00 39.19 82 GLY A C 1
ATOM 617 O O . GLY A 1 82 ? -1.243 9.544 -14.630 1.00 39.19 82 GLY A O 1
ATOM 618 N N . ALA A 1 83 ? -2.142 10.322 -12.738 1.00 40.28 83 ALA A N 1
ATOM 619 C CA . ALA A 1 83 ? -0.917 10.647 -12.041 1.00 40.28 83 ALA A CA 1
ATOM 620 C C . ALA A 1 83 ? -0.050 9.418 -11.681 1.00 40.28 83 ALA A C 1
ATOM 622 O O . ALA A 1 83 ? -0.556 8.350 -11.354 1.00 40.28 83 ALA A O 1
ATOM 623 N N . VAL A 1 84 ? 1.265 9.652 -11.616 1.00 46.78 84 VAL A N 1
ATOM 624 C CA . VAL A 1 84 ? 2.252 8.903 -10.811 1.00 46.78 84 VAL A CA 1
ATOM 625 C C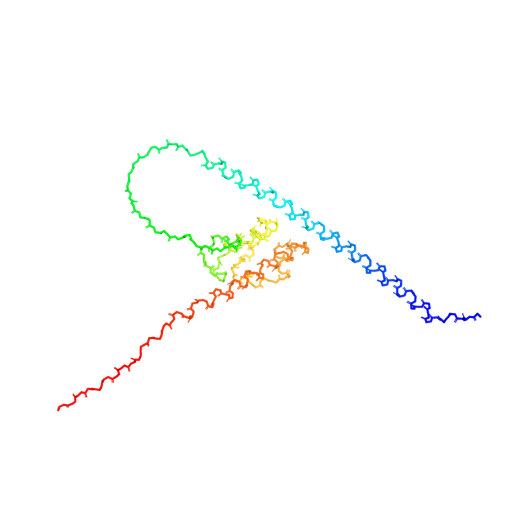 . VAL A 1 84 ? 2.493 7.426 -11.172 1.00 46.78 84 VAL A C 1
ATOM 627 O O . VAL A 1 84 ? 2.713 6.602 -10.289 1.00 46.78 84 VAL A O 1
ATOM 630 N N . MET A 1 85 ? 2.555 7.060 -12.454 1.00 50.59 85 MET A N 1
ATOM 631 C CA . MET A 1 85 ? 3.345 5.876 -12.822 1.00 50.59 85 MET A CA 1
ATOM 632 C C . MET A 1 85 ? 4.806 6.297 -12.934 1.00 50.59 85 MET A C 1
ATOM 634 O O . MET A 1 85 ? 5.221 6.881 -13.930 1.00 50.59 85 MET A O 1
ATOM 638 N N . GLY A 1 86 ? 5.566 6.057 -11.861 1.00 49.59 86 GLY A N 1
ATOM 639 C CA . GLY A 1 86 ? 7.021 6.109 -11.919 1.00 49.59 86 GLY A CA 1
ATOM 640 C C . GLY A 1 86 ? 7.504 5.266 -13.097 1.00 49.59 86 GLY A C 1
ATOM 641 O O . GLY A 1 86 ? 7.011 4.158 -13.305 1.00 49.59 86 GLY A O 1
ATOM 642 N N . ASP A 1 87 ? 8.421 5.840 -13.867 1.00 52.97 87 ASP A N 1
ATOM 643 C CA . ASP A 1 87 ? 9.053 5.315 -15.075 1.00 52.97 87 ASP A CA 1
ATOM 644 C C . ASP A 1 87 ? 9.809 3.994 -14.809 1.00 52.97 87 ASP A C 1
ATOM 646 O O . ASP A 1 87 ? 11.033 3.927 -14.793 1.00 52.97 87 ASP A O 1
ATOM 650 N N . LEU A 1 88 ? 9.074 2.916 -14.528 1.00 61.56 88 LEU A N 1
ATOM 651 C CA . LEU A 1 88 ? 9.592 1.551 -14.390 1.00 61.56 88 LEU A CA 1
ATOM 652 C C . LEU A 1 88 ? 9.538 0.818 -15.743 1.00 61.56 88 LEU A C 1
ATOM 654 O O . LEU A 1 88 ? 9.237 -0.375 -15.816 1.00 61.56 88 LEU A O 1
ATOM 658 N N . GLY A 1 89 ? 9.799 1.550 -16.835 1.00 61.66 89 GLY A N 1
ATOM 659 C CA . GLY A 1 89 ? 10.025 0.998 -18.173 1.00 61.66 89 GLY A CA 1
ATOM 660 C C . GLY A 1 89 ? 8.853 0.220 -18.777 1.00 61.66 89 GLY A C 1
ATOM 661 O O . GLY A 1 89 ? 9.080 -0.670 -19.591 1.00 61.66 89 GLY A O 1
ATOM 662 N N . GLY A 1 90 ? 7.616 0.491 -18.347 1.00 77.31 90 GLY A N 1
ATOM 663 C CA . GLY A 1 90 ? 6.409 -0.165 -18.869 1.00 77.31 90 GLY A CA 1
ATOM 664 C C . GLY A 1 90 ? 6.288 -1.662 -18.554 1.00 77.31 90 GLY A C 1
ATOM 665 O O . GLY A 1 90 ? 5.370 -2.308 -19.057 1.00 77.31 90 GLY A O 1
ATOM 666 N N . ARG A 1 91 ? 7.181 -2.229 -17.730 1.00 87.25 91 ARG A N 1
ATOM 667 C CA . ARG A 1 91 ? 7.115 -3.647 -17.354 1.00 87.25 91 ARG A CA 1
ATOM 668 C C . ARG A 1 91 ? 5.932 -3.903 -16.419 1.00 87.25 91 ARG A C 1
ATOM 670 O O . ARG A 1 91 ? 5.727 -3.119 -15.483 1.00 87.25 91 ARG A O 1
ATOM 677 N N . PRO A 1 92 ? 5.186 -5.007 -16.603 1.00 90.50 92 PRO A N 1
ATOM 678 C CA . PRO A 1 92 ? 4.092 -5.347 -15.709 1.00 90.50 92 PRO A CA 1
ATOM 679 C C . PRO A 1 92 ? 4.624 -5.605 -14.290 1.00 90.50 92 PRO A C 1
ATOM 681 O O . PRO A 1 92 ? 5.720 -6.151 -14.136 1.00 90.50 92 PRO A O 1
ATOM 684 N N . PRO A 1 93 ? 3.847 -5.287 -13.237 1.00 92.56 93 PRO A N 1
ATOM 685 C CA . PRO A 1 93 ? 4.295 -5.458 -11.856 1.00 92.56 93 PRO A CA 1
ATOM 686 C C . PRO A 1 93 ? 4.790 -6.863 -11.497 1.00 92.56 93 PRO A C 1
ATOM 688 O O . PRO A 1 93 ? 5.682 -6.996 -10.672 1.00 92.56 93 PRO A O 1
ATOM 691 N N . ALA A 1 94 ? 4.281 -7.919 -12.139 1.00 93.94 94 ALA A N 1
ATOM 692 C CA . ALA A 1 94 ? 4.741 -9.290 -11.904 1.00 93.94 94 ALA A CA 1
ATOM 693 C C . ALA A 1 94 ? 6.171 -9.586 -12.405 1.00 93.94 94 ALA A C 1
ATOM 695 O O . ALA A 1 94 ? 6.744 -10.607 -12.023 1.00 93.94 94 ALA A O 1
ATOM 696 N N . GLU A 1 95 ? 6.747 -8.725 -13.247 1.00 93.88 95 GLU A N 1
ATOM 697 C CA . GLU A 1 95 ? 8.116 -8.846 -13.774 1.00 93.88 95 GLU A CA 1
ATOM 698 C C . GLU A 1 95 ? 9.110 -7.921 -13.062 1.00 93.88 95 GLU A C 1
ATOM 700 O O . GLU A 1 95 ? 10.290 -7.873 -13.411 1.00 93.88 95 GLU A O 1
ATOM 705 N N . TRP A 1 96 ? 8.653 -7.165 -12.064 1.00 95.50 96 TRP A N 1
ATOM 706 C CA . TRP A 1 96 ? 9.511 -6.237 -11.343 1.00 95.50 96 TRP A CA 1
ATOM 707 C C . TRP A 1 96 ? 10.572 -6.963 -10.523 1.00 95.50 96 TRP A C 1
ATOM 709 O O . TRP A 1 96 ? 10.288 -7.894 -9.763 1.00 95.50 96 TRP A O 1
ATOM 719 N N . SER A 1 97 ? 11.804 -6.471 -10.639 1.00 96.62 97 SER A N 1
ATOM 720 C CA . SER A 1 97 ? 12.901 -6.878 -9.770 1.00 96.62 97 SER A CA 1
ATOM 721 C C . SER A 1 97 ? 12.684 -6.378 -8.335 1.00 96.62 97 SER A C 1
ATOM 723 O O . SER A 1 97 ? 11.874 -5.485 -8.082 1.00 96.62 97 SER A O 1
ATOM 725 N N . VAL A 1 98 ? 13.470 -6.893 -7.383 1.00 97.31 98 VAL A N 1
ATOM 726 C CA . VAL A 1 98 ? 13.497 -6.370 -6.000 1.00 97.31 98 VAL A CA 1
ATOM 727 C C . VAL A 1 98 ? 13.812 -4.869 -5.982 1.00 97.31 98 VAL A C 1
ATOM 729 O O . VAL A 1 98 ? 13.269 -4.119 -5.173 1.00 97.31 98 VAL A O 1
ATOM 732 N N . GLN A 1 99 ? 14.669 -4.406 -6.895 1.00 96.44 99 GLN A N 1
ATOM 733 C CA . GLN A 1 99 ? 15.023 -2.995 -6.990 1.00 96.44 99 GLN A CA 1
ATOM 734 C C . GLN A 1 99 ? 13.830 -2.152 -7.462 1.00 96.44 99 GLN A C 1
ATOM 736 O O . GLN A 1 99 ? 13.527 -1.142 -6.825 1.00 96.44 99 GLN A O 1
ATOM 741 N N . ASP A 1 100 ? 13.118 -2.594 -8.499 1.00 95.69 100 ASP A N 1
ATOM 742 C CA . ASP A 1 100 ? 11.922 -1.917 -9.020 1.00 95.69 100 ASP A CA 1
ATOM 743 C C . ASP A 1 100 ? 10.812 -1.856 -7.959 1.00 95.69 100 ASP A C 1
ATOM 745 O O . ASP A 1 100 ? 10.277 -0.784 -7.671 1.00 95.69 100 ASP A O 1
ATOM 749 N N . ALA A 1 101 ? 10.535 -2.987 -7.300 1.00 95.56 101 ALA A N 1
ATOM 750 C CA . ALA A 1 101 ? 9.558 -3.069 -6.219 1.00 95.56 101 ALA A CA 1
ATOM 751 C C . ALA A 1 101 ? 9.934 -2.146 -5.049 1.00 95.56 101 ALA A C 1
ATOM 753 O O . ALA A 1 101 ? 9.092 -1.400 -4.553 1.00 95.56 101 ALA A O 1
ATOM 754 N N . SER A 1 102 ? 11.207 -2.120 -4.639 1.00 96.25 102 SER A N 1
ATOM 755 C CA . SER A 1 102 ? 11.666 -1.230 -3.566 1.00 96.25 102 SER A CA 1
ATOM 756 C C . SER A 1 102 ? 11.532 0.254 -3.918 1.00 96.25 102 SER A C 1
ATOM 758 O O . SER A 1 102 ? 11.163 1.050 -3.057 1.00 96.25 102 SER A O 1
ATOM 760 N N . ASN A 1 103 ? 11.772 0.628 -5.179 1.00 94.88 103 ASN A N 1
ATOM 761 C CA . ASN A 1 103 ? 11.594 1.997 -5.656 1.00 94.88 103 ASN A CA 1
ATOM 762 C C . ASN A 1 103 ? 10.115 2.389 -5.623 1.00 94.88 103 ASN A C 1
ATOM 764 O O . ASN A 1 103 ? 9.768 3.453 -5.112 1.00 94.88 103 ASN A O 1
ATOM 768 N N . TRP A 1 104 ? 9.234 1.501 -6.087 1.00 94.81 104 TRP A N 1
ATOM 769 C CA . TRP A 1 104 ? 7.794 1.722 -6.011 1.00 94.81 104 TRP A CA 1
ATOM 770 C C . TRP A 1 104 ? 7.319 1.883 -4.558 1.00 94.81 104 TRP A C 1
ATOM 772 O O . TRP A 1 104 ? 6.563 2.806 -4.249 1.00 94.81 104 TRP A O 1
ATOM 782 N N . ILE A 1 105 ? 7.816 1.046 -3.641 1.00 95.12 105 ILE A N 1
ATOM 783 C CA . ILE A 1 105 ? 7.523 1.140 -2.203 1.00 95.12 105 ILE A CA 1
ATOM 784 C C . ILE A 1 105 ? 8.011 2.475 -1.628 1.00 95.12 105 ILE A C 1
ATOM 786 O O . ILE A 1 105 ? 7.283 3.099 -0.857 1.00 95.12 105 ILE A O 1
ATOM 790 N N . ALA A 1 106 ? 9.201 2.940 -2.021 1.00 94.94 106 ALA A N 1
ATOM 791 C CA . ALA A 1 106 ? 9.746 4.219 -1.570 1.00 94.94 106 ALA A CA 1
ATOM 792 C C . ALA A 1 106 ? 8.850 5.407 -1.949 1.00 94.94 106 ALA A C 1
ATOM 794 O O . ALA A 1 106 ? 8.749 6.367 -1.192 1.00 94.94 106 ALA A O 1
ATOM 795 N N . MET A 1 107 ? 8.195 5.338 -3.110 1.00 92.44 107 MET A N 1
ATOM 796 C CA . MET A 1 107 ? 7.306 6.394 -3.601 1.00 92.44 107 MET A CA 1
ATOM 797 C C . MET A 1 107 ? 5.911 6.361 -2.962 1.00 92.44 107 MET A C 1
ATOM 799 O O . MET A 1 107 ? 5.238 7.387 -2.927 1.00 92.44 107 MET A O 1
ATOM 803 N N . ASN A 1 108 ? 5.466 5.197 -2.479 1.00 92.88 108 ASN A N 1
ATOM 804 C CA . ASN A 1 108 ? 4.090 4.979 -2.015 1.00 92.88 108 ASN A CA 1
ATOM 805 C C . ASN A 1 108 ? 3.963 4.763 -0.494 1.00 92.88 108 ASN A C 1
ATOM 807 O O . ASN A 1 108 ? 2.848 4.697 0.025 1.00 92.88 108 ASN A O 1
ATOM 811 N N . SER A 1 109 ? 5.078 4.657 0.233 1.00 91.00 109 SER A N 1
ATOM 812 C CA . SER A 1 109 ? 5.120 4.608 1.701 1.00 91.00 109 SER A CA 1
ATOM 813 C C . SER A 1 109 ? 5.450 5.984 2.282 1.00 91.00 109 SER A C 1
ATOM 815 O O . SER A 1 109 ? 6.355 6.655 1.794 1.00 91.00 109 SER A O 1
ATOM 817 N N . GLU A 1 110 ? 4.803 6.381 3.385 1.00 86.69 110 GLU A N 1
ATOM 818 C CA . GLU A 1 110 ? 5.150 7.629 4.095 1.00 86.69 110 GLU A CA 1
ATOM 819 C C . GLU A 1 110 ? 6.579 7.610 4.653 1.00 86.69 110 GLU A C 1
ATOM 821 O O . GLU A 1 110 ? 7.249 8.639 4.701 1.00 86.69 110 GLU A O 1
ATOM 826 N N . LYS A 1 111 ? 7.075 6.425 5.023 1.00 86.31 111 LYS A N 1
ATOM 827 C CA . LYS A 1 111 ? 8.455 6.227 5.489 1.00 86.31 111 LYS A CA 1
ATOM 828 C C . LYS A 1 111 ? 9.461 6.051 4.346 1.00 86.31 111 LYS A C 1
ATOM 830 O O . LYS A 1 111 ? 10.657 5.910 4.602 1.00 86.31 111 LYS A O 1
ATOM 835 N N . GLY A 1 112 ? 8.979 6.033 3.100 1.00 90.38 112 GLY A N 1
ATOM 836 C CA . GLY A 1 112 ? 9.752 5.995 1.862 1.00 90.38 112 GLY A CA 1
ATOM 837 C C . GLY A 1 112 ? 10.981 5.086 1.905 1.00 90.38 112 GLY A C 1
ATOM 838 O O 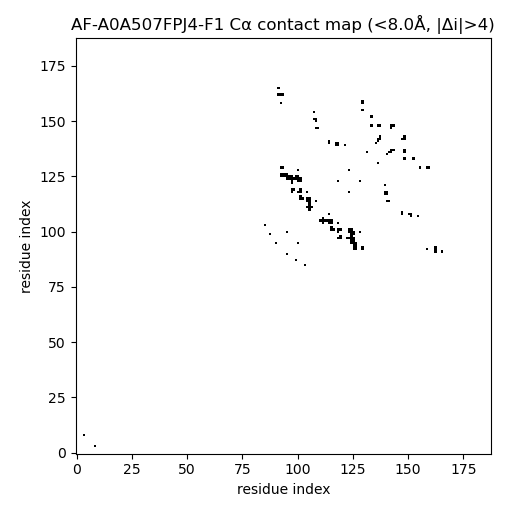. GLY A 1 112 ? 10.874 3.863 1.790 1.00 90.38 112 GLY A O 1
ATOM 839 N N . ALA A 1 113 ? 12.157 5.694 2.085 1.00 91.44 113 ALA A N 1
ATOM 840 C CA . ALA A 1 113 ? 13.456 5.023 2.062 1.00 91.44 113 ALA A CA 1
ATOM 841 C C . ALA A 1 113 ? 13.624 3.923 3.128 1.00 91.44 113 ALA A C 1
ATOM 843 O O . ALA A 1 113 ? 14.239 2.896 2.840 1.00 91.44 113 ALA A O 1
ATOM 844 N N . GLU A 1 114 ? 13.072 4.097 4.334 1.00 93.25 114 GLU A N 1
ATOM 845 C CA . GLU A 1 114 ? 13.179 3.093 5.405 1.00 93.25 114 GLU A CA 1
ATOM 846 C C . GLU A 1 114 ? 12.408 1.821 5.025 1.00 93.25 114 GLU A C 1
ATOM 848 O O . GLU A 1 114 ? 12.948 0.714 5.070 1.00 93.25 114 GLU A O 1
ATOM 853 N N . THR A 1 115 ? 11.169 1.979 4.548 1.00 94.00 115 THR A N 1
ATOM 854 C CA . THR A 1 115 ? 10.343 0.856 4.080 1.00 94.00 115 THR A CA 1
ATOM 855 C C . THR A 1 115 ? 10.946 0.188 2.848 1.00 94.00 115 THR A C 1
ATOM 857 O O . THR A 1 115 ? 10.933 -1.036 2.741 1.00 94.00 115 THR A O 1
ATOM 860 N N . ALA A 1 116 ? 11.521 0.968 1.930 1.00 95.44 116 ALA A N 1
ATOM 861 C CA . ALA A 1 116 ? 12.194 0.434 0.751 1.00 95.44 116 ALA A CA 1
ATOM 862 C C . ALA A 1 116 ? 13.431 -0.399 1.111 1.00 95.44 116 ALA A C 1
ATOM 864 O O . ALA A 1 116 ? 13.678 -1.437 0.494 1.00 95.44 116 ALA A O 1
ATOM 865 N N . LYS A 1 117 ? 14.192 0.013 2.133 1.00 96.50 117 LYS A N 1
ATOM 866 C CA . LYS A 1 117 ? 15.319 -0.769 2.650 1.00 96.50 117 LYS A CA 1
ATOM 867 C C . LYS A 1 117 ? 14.848 -2.114 3.205 1.00 96.50 117 LYS A C 1
ATOM 869 O O . LYS A 1 117 ? 15.396 -3.140 2.814 1.00 96.50 117 LYS A O 1
ATOM 874 N N . LEU A 1 118 ? 13.799 -2.117 4.030 1.00 96.88 118 LEU A N 1
ATOM 875 C CA . LEU A 1 118 ? 13.200 -3.349 4.557 1.00 96.88 118 LEU A CA 1
ATOM 876 C C . LEU A 1 118 ? 12.698 -4.262 3.430 1.00 96.88 118 LEU A C 1
ATOM 878 O O . LEU A 1 118 ? 12.926 -5.468 3.458 1.00 96.88 118 LEU A O 1
ATOM 882 N N . ALA A 1 119 ? 12.085 -3.696 2.389 1.00 96.62 119 ALA A N 1
ATOM 883 C CA . ALA A 1 119 ? 11.651 -4.467 1.227 1.00 96.62 119 ALA A CA 1
ATOM 884 C C . ALA A 1 119 ? 12.820 -5.151 0.498 1.00 96.62 119 ALA A C 1
ATOM 886 O O . ALA A 1 119 ? 12.701 -6.313 0.106 1.00 96.62 119 ALA A O 1
ATOM 887 N N . LYS A 1 120 ? 13.967 -4.469 0.366 1.00 97.19 120 LYS A N 1
ATOM 888 C CA . LYS A 1 120 ? 15.198 -5.067 -0.178 1.00 97.19 120 LYS A CA 1
ATOM 889 C C . LYS A 1 120 ? 15.742 -6.174 0.721 1.00 97.19 120 LYS A C 1
ATOM 891 O O . LYS A 1 120 ? 16.102 -7.234 0.216 1.00 97.19 120 LYS A O 1
ATOM 896 N N . GLU A 1 121 ? 15.783 -5.946 2.034 1.00 97.19 121 GLU A N 1
ATOM 897 C CA . GLU A 1 121 ? 16.251 -6.927 3.025 1.00 97.19 121 GLU A CA 1
ATOM 898 C C . GLU A 1 121 ? 15.398 -8.205 2.996 1.00 97.19 121 GLU A C 1
ATOM 900 O O . GLU A 1 121 ? 15.935 -9.313 2.983 1.00 97.19 121 GLU A O 1
ATOM 905 N N . HIS A 1 122 ? 14.078 -8.057 2.871 1.00 97.50 122 HIS A N 1
ATOM 906 C CA . HIS A 1 122 ? 13.132 -9.166 2.734 1.00 97.50 122 HIS A CA 1
ATOM 907 C C . HIS A 1 122 ? 13.008 -9.722 1.308 1.00 97.50 122 HIS A C 1
ATOM 909 O O . HIS A 1 122 ? 12.221 -10.641 1.087 1.00 97.50 122 HIS A O 1
ATOM 915 N N . ARG A 1 123 ? 13.786 -9.202 0.346 1.00 97.38 123 ARG A N 1
ATOM 916 C CA . ARG A 1 123 ? 13.773 -9.607 -1.071 1.00 97.38 123 ARG A CA 1
ATOM 917 C C . ARG A 1 123 ? 12.374 -9.589 -1.694 1.00 97.38 123 ARG A C 1
ATOM 919 O O . ARG A 1 123 ? 12.011 -10.492 -2.443 1.00 97.38 123 ARG A O 1
ATOM 926 N N . ILE A 1 124 ? 11.596 -8.557 -1.387 1.00 97.38 124 ILE A N 1
ATOM 927 C CA . ILE A 1 124 ? 10.265 -8.372 -1.961 1.00 97.38 124 ILE A CA 1
ATOM 928 C C . ILE A 1 124 ? 10.432 -7.950 -3.422 1.00 97.38 124 ILE A C 1
ATOM 930 O O . ILE A 1 124 ? 10.850 -6.829 -3.707 1.00 97.38 124 ILE A O 1
ATOM 934 N N . ASP A 1 125 ? 10.131 -8.866 -4.336 1.00 97.38 125 ASP A N 1
ATOM 935 C CA . ASP A 1 125 ? 10.037 -8.614 -5.772 1.00 97.38 125 ASP A CA 1
ATOM 936 C C . ASP A 1 125 ? 8.605 -8.230 -6.180 1.00 97.38 125 ASP A C 1
ATOM 938 O O . ASP A 1 125 ? 7.709 -8.104 -5.342 1.00 97.38 125 ASP A O 1
ATOM 942 N N . GLY A 1 126 ? 8.374 -8.031 -7.476 1.00 95.88 126 GLY A N 1
ATOM 943 C CA . GLY A 1 126 ? 7.063 -7.673 -8.006 1.00 95.88 126 GLY A CA 1
ATOM 944 C C . GLY A 1 126 ? 5.942 -8.659 -7.673 1.00 95.88 126 GLY A C 1
ATOM 945 O O . GLY A 1 126 ? 4.835 -8.260 -7.310 1.00 95.88 126 GLY A O 1
ATOM 946 N N . LYS A 1 127 ? 6.225 -9.963 -7.736 1.00 96.25 127 LYS A N 1
ATOM 947 C CA . LYS A 1 127 ? 5.236 -11.010 -7.437 1.00 96.25 127 LYS A CA 1
ATOM 948 C C . LYS A 1 127 ? 4.912 -11.038 -5.949 1.00 96.25 127 LYS A C 1
ATOM 950 O O . LYS A 1 127 ? 3.740 -11.077 -5.581 1.00 96.25 127 LYS A O 1
ATOM 955 N N . ALA A 1 128 ? 5.937 -10.974 -5.101 1.00 97.12 128 ALA A N 1
ATOM 956 C CA . ALA A 1 128 ? 5.779 -10.896 -3.656 1.00 97.12 128 ALA A CA 1
ATOM 957 C C . ALA A 1 128 ? 5.020 -9.627 -3.248 1.00 97.12 128 ALA A C 1
ATOM 959 O O . ALA A 1 128 ? 4.114 -9.700 -2.421 1.00 97.12 128 ALA A O 1
ATOM 960 N N . LEU A 1 129 ? 5.323 -8.486 -3.877 1.00 96.50 129 LEU A N 1
ATOM 961 C CA . LEU A 1 129 ? 4.630 -7.216 -3.663 1.00 96.50 129 LEU A CA 1
ATOM 962 C C . LEU A 1 129 ? 3.126 -7.364 -3.924 1.00 96.50 129 LEU A C 1
ATOM 964 O O . LEU A 1 129 ? 2.319 -7.008 -3.069 1.00 96.50 129 LEU A O 1
ATOM 968 N N . LEU A 1 130 ? 2.736 -7.965 -5.052 1.00 95.75 130 LEU A N 1
ATOM 969 C CA . LEU A 1 130 ? 1.326 -8.198 -5.384 1.00 95.75 130 LEU A CA 1
ATOM 970 C C . LEU A 1 130 ? 0.615 -9.132 -4.393 1.00 95.75 130 LEU A C 1
ATOM 972 O O . LEU A 1 130 ? -0.597 -9.001 -4.220 1.00 95.75 130 LEU A O 1
ATOM 976 N N . LEU A 1 131 ? 1.339 -10.022 -3.714 1.00 95.94 131 LEU A N 1
ATOM 977 C CA . LEU A 1 131 ? 0.798 -10.983 -2.746 1.00 95.94 131 LEU A CA 1
ATOM 978 C C . LEU A 1 131 ? 0.875 -10.519 -1.284 1.00 95.94 131 LEU A C 1
ATOM 980 O O . LEU A 1 131 ? 0.379 -11.226 -0.409 1.00 95.94 131 LEU A O 1
ATOM 984 N N . LEU A 1 132 ? 1.446 -9.342 -1.008 1.00 95.44 132 LEU A N 1
ATOM 985 C CA . LEU A 1 132 ? 1.586 -8.828 0.355 1.00 95.44 132 LEU A CA 1
ATOM 986 C C . LEU A 1 132 ? 0.243 -8.781 1.091 1.00 95.44 132 LEU A C 1
ATOM 988 O O . LEU A 1 132 ? -0.749 -8.219 0.602 1.00 95.44 132 LEU A O 1
ATOM 992 N N . THR A 1 133 ? 0.247 -9.334 2.305 1.00 95.62 133 THR A N 1
ATOM 993 C CA . THR A 1 133 ? -0.877 -9.265 3.237 1.00 95.62 133 THR A CA 1
ATOM 994 C C . THR A 1 133 ? -0.689 -8.135 4.245 1.00 95.62 133 THR A C 1
ATOM 996 O O . THR A 1 133 ? 0.410 -7.610 4.447 1.00 95.62 133 THR A O 1
ATOM 999 N N . GLN A 1 134 ? -1.768 -7.769 4.939 1.00 93.31 134 GLN A N 1
ATOM 1000 C CA . GLN A 1 134 ? -1.709 -6.775 6.012 1.00 93.31 134 GLN A CA 1
ATOM 1001 C C . GLN A 1 134 ? -0.748 -7.183 7.141 1.00 93.31 134 GLN A C 1
ATOM 1003 O O . GLN A 1 134 ? -0.069 -6.323 7.703 1.00 93.31 134 GLN A O 1
ATOM 1008 N N . ALA A 1 135 ? -0.656 -8.481 7.446 1.00 94.31 135 ALA A N 1
ATOM 1009 C CA . ALA A 1 135 ? 0.270 -8.987 8.454 1.00 94.31 135 ALA A CA 1
ATOM 1010 C C . ALA A 1 135 ? 1.735 -8.792 8.028 1.00 94.31 135 ALA A C 1
ATOM 1012 O O . ALA A 1 135 ? 2.566 -8.412 8.853 1.00 94.31 135 ALA A O 1
ATOM 1013 N N . ASP A 1 136 ? 2.043 -8.981 6.743 1.00 94.31 136 ASP A N 1
ATOM 1014 C CA . ASP A 1 136 ? 3.394 -8.789 6.201 1.00 94.31 136 ASP A CA 1
ATOM 1015 C C . ASP A 1 136 ? 3.787 -7.309 6.172 1.00 94.31 136 ASP A C 1
ATOM 1017 O O . ASP A 1 136 ? 4.923 -6.953 6.487 1.00 94.31 136 ASP A O 1
ATOM 1021 N N . MET A 1 137 ? 2.838 -6.419 5.866 1.00 94.50 137 MET A N 1
ATOM 1022 C CA . MET A 1 137 ? 3.056 -4.972 5.956 1.00 94.50 137 MET A CA 1
ATOM 1023 C C . MET A 1 137 ? 3.426 -4.532 7.377 1.00 94.50 137 MET A C 1
ATOM 1025 O O . MET A 1 137 ? 4.293 -3.679 7.569 1.00 94.50 137 MET A O 1
ATOM 1029 N N . GLU A 1 138 ? 2.781 -5.109 8.388 1.00 94.75 138 GLU A N 1
ATOM 1030 C CA . GLU A 1 138 ? 3.056 -4.773 9.781 1.00 94.75 138 GLU A CA 1
ATOM 1031 C C . GLU A 1 138 ? 4.367 -5.387 10.283 1.00 94.75 138 GLU A C 1
ATOM 1033 O O . GLU A 1 138 ? 5.151 -4.700 10.940 1.00 94.75 138 GLU A O 1
ATOM 1038 N N . ARG A 1 139 ? 4.619 -6.664 9.975 1.00 94.38 139 ARG A N 1
ATOM 1039 C CA . ARG A 1 139 ? 5.766 -7.409 10.514 1.00 94.38 139 ARG A CA 1
ATOM 1040 C C . ARG A 1 139 ? 7.053 -7.180 9.727 1.00 94.38 139 ARG A C 1
ATOM 1042 O O . ARG A 1 139 ? 8.084 -6.935 10.342 1.00 94.38 139 ARG A O 1
ATOM 1049 N N . SER A 1 140 ? 6.989 -7.234 8.400 1.00 94.19 140 SER A N 1
ATOM 1050 C CA . SER A 1 140 ? 8.167 -7.162 7.526 1.00 94.19 140 SER A CA 1
ATOM 1051 C C . SER A 1 140 ? 8.464 -5.727 7.092 1.00 94.19 140 SER A C 1
ATOM 1053 O O . SER A 1 140 ? 9.609 -5.291 7.118 1.00 94.19 140 SER A O 1
ATOM 1055 N N . LEU A 1 141 ? 7.433 -4.949 6.742 1.00 93.56 141 LEU A N 1
ATOM 1056 C CA . LEU A 1 141 ? 7.604 -3.548 6.316 1.00 93.56 141 LEU A CA 1
ATOM 1057 C C . LEU A 1 141 ? 7.505 -2.531 7.462 1.00 93.56 141 LEU A C 1
ATOM 1059 O O . LEU A 1 141 ? 7.689 -1.333 7.245 1.00 93.56 141 LEU A O 1
ATOM 1063 N N . GLN A 1 142 ? 7.225 -3.000 8.682 1.00 95.00 142 GLN A N 1
ATOM 1064 C CA . GLN A 1 142 ? 7.126 -2.191 9.901 1.00 95.00 142 GLN A CA 1
ATOM 1065 C C . GLN A 1 142 ? 6.157 -0.999 9.792 1.00 95.00 142 GLN A C 1
ATOM 1067 O O . GLN A 1 142 ? 6.326 0.041 10.447 1.00 95.00 142 GLN A O 1
ATOM 1072 N N . LEU A 1 143 ? 5.095 -1.160 8.997 1.00 93.06 143 LEU A N 1
ATOM 1073 C CA . LEU A 1 143 ? 3.989 -0.211 8.903 1.00 93.06 143 LEU A CA 1
ATOM 1074 C C . LEU A 1 143 ? 3.044 -0.427 10.097 1.00 93.06 143 LEU A C 1
ATOM 1076 O O . LEU A 1 143 ? 2.047 -1.145 10.023 1.00 93.06 143 LEU A O 1
ATOM 1080 N N . LYS A 1 144 ? 3.399 0.154 11.249 1.00 91.69 144 LYS A N 1
ATOM 1081 C CA . LYS A 1 144 ? 2.651 -0.003 12.514 1.00 91.69 144 LYS A CA 1
ATOM 1082 C C . LYS A 1 144 ? 1.438 0.920 12.624 1.00 91.69 144 LYS A C 1
ATOM 1084 O O . LYS A 1 144 ? 0.454 0.576 13.276 1.00 91.69 144 LYS A O 1
ATOM 1089 N N . ALA A 1 145 ? 1.500 2.098 12.010 1.00 93.31 145 ALA A N 1
ATOM 1090 C CA . ALA A 1 145 ? 0.385 3.029 12.034 1.00 93.31 145 ALA A CA 1
ATOM 1091 C C . ALA A 1 145 ? -0.731 2.536 11.103 1.00 93.31 145 ALA A C 1
ATOM 1093 O O . ALA A 1 145 ? -0.498 2.188 9.945 1.00 93.31 145 ALA A O 1
ATOM 1094 N N . VAL A 1 146 ? -1.968 2.528 11.609 1.00 92.94 146 VAL A N 1
ATOM 1095 C CA . VAL A 1 146 ? -3.144 2.103 10.833 1.00 92.94 146 VAL A CA 1
ATOM 1096 C C . VAL A 1 146 ? -3.318 2.975 9.586 1.00 92.94 146 VAL A C 1
ATOM 1098 O O . VAL A 1 146 ? -3.612 2.448 8.518 1.00 92.94 146 VAL A O 1
ATOM 1101 N N . GLY A 1 147 ? -3.097 4.289 9.706 1.00 92.75 147 GLY A N 1
ATOM 1102 C CA . GLY A 1 147 ? -3.201 5.231 8.589 1.00 92.75 147 GLY A CA 1
ATOM 1103 C C . GLY A 1 147 ? -2.265 4.881 7.431 1.00 92.75 147 GLY A C 1
ATOM 1104 O O . GLY A 1 147 ? -2.725 4.779 6.294 1.00 92.75 147 GLY A O 1
ATOM 1105 N N . ASP A 1 148 ? -0.990 4.632 7.726 1.00 91.19 148 ASP A N 1
ATOM 1106 C CA . ASP A 1 148 ? 0.035 4.288 6.734 1.00 91.19 148 ASP A CA 1
ATOM 1107 C C . ASP A 1 148 ? -0.311 2.977 6.032 1.00 91.19 148 ASP A C 1
ATOM 1109 O O . ASP A 1 148 ? -0.270 2.897 4.806 1.00 91.19 148 ASP A O 1
ATOM 1113 N N . ARG A 1 149 ? -0.738 1.966 6.804 1.00 94.56 149 ARG A N 1
ATOM 1114 C CA . ARG A 1 149 ? -1.179 0.681 6.250 1.00 94.56 149 ARG A CA 1
ATOM 1115 C C . ARG A 1 149 ? -2.344 0.843 5.290 1.00 94.56 149 ARG A C 1
ATOM 1117 O O . ARG A 1 149 ? -2.317 0.254 4.220 1.00 94.56 149 ARG A O 1
ATOM 1124 N N . LEU A 1 150 ? -3.353 1.639 5.644 1.00 94.69 150 LEU A N 1
ATOM 1125 C CA . LEU A 1 150 ? -4.514 1.853 4.777 1.00 94.69 150 LEU A CA 1
ATOM 1126 C C . LEU A 1 150 ? -4.132 2.582 3.483 1.00 94.69 150 LEU A C 1
ATOM 1128 O O . LEU A 1 150 ? -4.600 2.211 2.410 1.00 94.69 150 LEU A O 1
ATOM 1132 N N . ARG A 1 151 ? -3.256 3.591 3.556 1.00 92.44 151 ARG A N 1
ATOM 1133 C CA . ARG A 1 151 ? -2.773 4.312 2.365 1.00 92.44 151 ARG A CA 1
ATOM 1134 C C . ARG A 1 151 ? -1.959 3.398 1.455 1.00 92.44 151 ARG A C 1
ATOM 1136 O O . ARG A 1 151 ? -2.215 3.356 0.255 1.00 92.44 151 ARG A O 1
ATOM 1143 N N . PHE A 1 152 ? -1.042 2.630 2.035 1.00 95.25 152 PHE A N 1
ATOM 1144 C CA . PHE A 1 152 ? -0.221 1.682 1.294 1.00 95.25 152 PHE A CA 1
ATOM 1145 C C . PHE A 1 152 ? -1.067 0.551 0.689 1.00 95.25 152 PHE A C 1
ATOM 1147 O O . PHE A 1 152 ? -0.894 0.206 -0.476 1.00 95.25 152 PHE A O 1
ATOM 1154 N N . GLN A 1 153 ? -2.054 0.036 1.428 1.00 95.56 153 GLN A N 1
ATOM 1155 C CA . GLN A 1 153 ? -3.016 -0.950 0.931 1.00 95.56 153 GLN A CA 1
ATOM 1156 C C . GLN A 1 153 ? -3.830 -0.409 -0.252 1.00 95.56 153 GLN A C 1
ATOM 1158 O O . GLN A 1 153 ? -4.059 -1.138 -1.218 1.00 95.56 153 GLN A O 1
ATOM 1163 N N . ASN A 1 154 ? -4.249 0.858 -0.211 1.00 94.81 154 ASN A N 1
ATOM 1164 C CA . ASN A 1 154 ? -4.941 1.490 -1.335 1.00 94.81 154 ASN A CA 1
ATOM 1165 C C . ASN A 1 154 ? -4.029 1.595 -2.565 1.00 94.81 154 ASN A C 1
ATOM 1167 O O . ASN A 1 154 ? -4.447 1.225 -3.661 1.00 94.81 154 ASN A O 1
ATOM 1171 N N . ALA A 1 155 ? -2.774 2.021 -2.387 1.00 94.31 155 ALA A N 1
ATOM 1172 C CA . ALA A 1 155 ? -1.791 2.061 -3.472 1.00 94.31 155 ALA A CA 1
ATOM 1173 C C . ALA A 1 155 ? -1.546 0.665 -4.072 1.00 94.31 155 ALA A C 1
ATOM 1175 O O . ALA A 1 155 ? -1.503 0.504 -5.290 1.00 94.31 155 ALA A O 1
ATOM 1176 N N . LEU A 1 156 ? -1.458 -0.363 -3.224 1.00 95.19 156 LEU A N 1
ATOM 1177 C CA . LEU A 1 156 ? -1.270 -1.746 -3.656 1.00 95.19 156 LEU A CA 1
ATOM 1178 C C . LEU A 1 156 ? -2.491 -2.298 -4.404 1.00 95.19 156 LEU A C 1
ATOM 1180 O O . LEU A 1 156 ? -2.348 -3.061 -5.355 1.00 95.19 156 LEU A O 1
ATOM 1184 N N . THR A 1 157 ? -3.695 -1.900 -3.994 1.00 94.88 157 THR A N 1
ATOM 1185 C CA . THR A 1 157 ? -4.942 -2.271 -4.677 1.00 94.88 157 THR A CA 1
ATOM 1186 C C . THR A 1 157 ? -4.971 -1.686 -6.085 1.00 94.88 157 THR A C 1
ATOM 1188 O O . THR A 1 157 ? -5.182 -2.425 -7.042 1.00 94.88 157 THR A O 1
ATOM 1191 N N . HIS A 1 158 ? -4.624 -0.406 -6.228 1.00 92.19 158 HIS A N 1
ATOM 1192 C CA . HIS A 1 158 ? -4.511 0.233 -7.537 1.00 92.19 158 HIS A CA 1
ATOM 1193 C C . HIS A 1 158 ? -3.435 -0.434 -8.414 1.00 92.19 158 HIS A C 1
ATOM 1195 O O . HIS A 1 158 ? -3.655 -0.680 -9.598 1.00 92.19 158 HIS A O 1
ATOM 1201 N N . LEU A 1 159 ? -2.294 -0.824 -7.831 1.00 92.69 159 LEU A N 1
ATOM 1202 C CA . LEU A 1 159 ? -1.253 -1.560 -8.555 1.00 92.69 159 LEU A CA 1
ATOM 1203 C C . LEU A 1 159 ? -1.757 -2.907 -9.105 1.00 92.69 159 LEU A C 1
ATOM 1205 O O . LEU A 1 159 ? -1.437 -3.282 -10.234 1.00 92.69 159 LEU A O 1
ATOM 1209 N N . ARG A 1 160 ? -2.564 -3.631 -8.320 1.00 93.62 160 ARG A N 1
ATOM 1210 C CA . ARG A 1 160 ? -3.183 -4.898 -8.739 1.00 93.62 160 ARG A CA 1
ATOM 1211 C C . ARG A 1 160 ? -4.185 -4.681 -9.871 1.00 93.62 160 ARG A C 1
ATOM 1213 O O . ARG A 1 160 ? -4.182 -5.451 -10.827 1.00 93.62 160 ARG A O 1
ATOM 1220 N N . GLU A 1 161 ? -4.998 -3.632 -9.800 1.00 90.94 161 GLU A N 1
ATOM 1221 C CA . GLU A 1 161 ? -5.942 -3.274 -10.866 1.00 90.94 161 GLU A CA 1
ATOM 1222 C C . GLU A 1 161 ? -5.220 -3.007 -12.192 1.00 90.94 161 GLU A C 1
ATOM 1224 O O . GLU A 1 161 ? -5.598 -3.574 -13.218 1.00 90.94 161 GLU A O 1
ATOM 1229 N N . ILE A 1 162 ? -4.126 -2.238 -12.160 1.00 86.75 162 ILE A N 1
ATOM 1230 C CA . ILE A 1 162 ? -3.285 -1.979 -13.339 1.00 86.75 162 ILE A CA 1
ATOM 1231 C C . ILE A 1 162 ? -2.726 -3.290 -13.904 1.00 86.75 162 ILE A C 1
ATOM 1233 O O . ILE A 1 162 ? -2.783 -3.523 -15.111 1.00 86.75 162 ILE A O 1
ATOM 1237 N N . HIS A 1 163 ? -2.227 -4.180 -13.043 1.00 87.56 163 HIS A N 1
ATOM 1238 C CA . HIS A 1 163 ? -1.713 -5.484 -13.463 1.00 87.56 163 HIS A CA 1
ATOM 1239 C C . HIS A 1 163 ? -2.792 -6.352 -14.136 1.00 87.56 163 HIS A C 1
ATOM 1241 O O . HIS A 1 163 ? -2.524 -6.999 -15.148 1.00 87.56 163 HIS A O 1
ATOM 1247 N N . HIS A 1 164 ? -4.025 -6.345 -13.621 1.00 85.62 164 HIS A N 1
ATOM 1248 C CA . HIS A 1 164 ? -5.138 -7.075 -14.231 1.00 85.62 164 HIS A CA 1
ATOM 1249 C C . HIS A 1 164 ? -5.559 -6.493 -15.589 1.00 85.62 164 HIS A C 1
ATOM 1251 O O . HIS A 1 164 ? -5.885 -7.253 -16.502 1.00 85.62 164 HIS A O 1
ATOM 1257 N N . GLN A 1 165 ? -5.515 -5.169 -15.750 1.00 80.81 165 GLN A N 1
ATOM 1258 C CA . GLN A 1 165 ? -5.852 -4.499 -17.011 1.00 80.81 165 GLN A CA 1
ATOM 1259 C C . GLN A 1 165 ? -4.767 -4.691 -18.081 1.00 80.81 165 GLN A C 1
ATOM 1261 O O . GLN A 1 165 ? -5.090 -4.967 -19.237 1.00 80.81 165 GLN A O 1
ATOM 1266 N N . GLY A 1 166 ? -3.486 -4.634 -17.698 1.00 68.88 166 GLY A N 1
ATOM 1267 C CA . GLY A 1 166 ? -2.351 -4.841 -18.607 1.00 68.88 166 GLY A CA 1
ATOM 1268 C C . GLY A 1 166 ? -2.272 -6.250 -19.208 1.00 68.88 166 GLY A C 1
ATOM 1269 O O . GLY A 1 166 ? -1.686 -6.430 -20.270 1.00 68.88 166 GLY A O 1
ATOM 1270 N N . GLY A 1 167 ? -2.906 -7.246 -18.579 1.00 58.31 167 GLY A N 1
ATOM 1271 C CA . GLY A 1 167 ? -3.024 -8.600 -19.128 1.00 58.31 167 GLY A CA 1
ATOM 1272 C C . GLY A 1 167 ? -4.108 -8.770 -20.202 1.00 58.31 167 GLY A C 1
ATOM 1273 O O . GLY A 1 167 ? -4.091 -9.773 -20.912 1.00 58.31 167 GLY A O 1
ATOM 1274 N N . SER A 1 168 ? -5.048 -7.823 -20.340 1.00 52.06 168 SER A N 1
ATOM 1275 C CA . SER A 1 168 ? -6.179 -7.943 -21.280 1.00 52.06 168 SER A CA 1
ATOM 1276 C C . SER A 1 168 ? -5.967 -7.246 -22.626 1.00 52.06 168 SER A C 1
ATOM 1278 O O . SER A 1 168 ? -6.655 -7.575 -23.586 1.00 52.06 168 SER A O 1
ATOM 1280 N N . THR A 1 169 ? -5.018 -6.318 -22.754 1.00 51.56 169 THR A N 1
ATOM 1281 C CA . THR A 1 169 ? -4.921 -5.451 -23.946 1.00 51.56 169 THR A CA 1
ATOM 1282 C C . THR A 1 169 ? -4.129 -6.032 -25.123 1.00 51.56 169 THR A C 1
ATOM 1284 O O . THR A 1 169 ? -4.048 -5.391 -26.166 1.00 51.56 169 THR A O 1
ATOM 1287 N N . LEU A 1 170 ? -3.584 -7.252 -25.016 1.00 51.19 170 LEU A N 1
ATOM 1288 C CA . LEU A 1 170 ? -2.811 -7.892 -26.097 1.00 51.19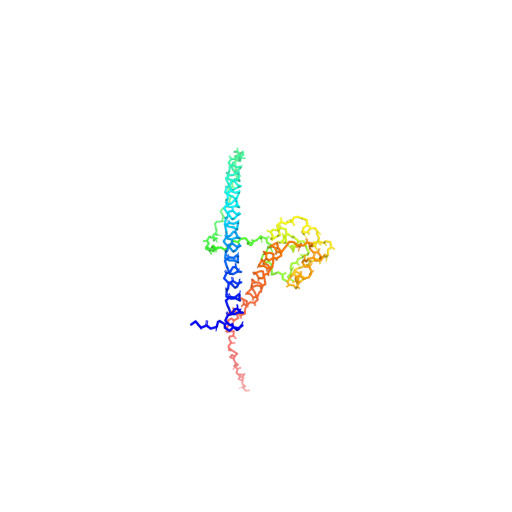 170 LEU A CA 1
ATOM 1289 C C . LEU A 1 170 ? -3.502 -9.086 -26.776 1.00 51.19 170 LEU A C 1
ATOM 1291 O O . LEU A 1 170 ? -2.876 -9.745 -27.606 1.00 51.19 170 LEU A O 1
ATOM 1295 N N . ARG A 1 171 ? -4.776 -9.381 -26.473 1.00 47.19 171 ARG A N 1
ATOM 1296 C CA . ARG A 1 171 ? -5.473 -10.530 -27.087 1.00 47.19 171 ARG A CA 1
ATOM 1297 C C . ARG A 1 171 ? -6.387 -10.192 -28.271 1.00 47.19 171 ARG A C 1
ATOM 1299 O O . ARG A 1 171 ? -6.716 -11.102 -29.024 1.00 47.19 171 ARG A O 1
ATOM 1306 N N . ASP A 1 172 ? -6.684 -8.918 -28.517 1.00 47.47 172 ASP A N 1
ATOM 1307 C CA . ASP A 1 172 ? -7.636 -8.521 -29.571 1.00 47.47 172 ASP A CA 1
ATOM 1308 C C . ASP A 1 172 ? -6.985 -8.013 -30.873 1.00 47.47 172 ASP A C 1
ATOM 1310 O O . ASP A 1 172 ? -7.682 -7.633 -31.810 1.00 47.47 172 ASP A O 1
ATOM 1314 N N . SER A 1 173 ? -5.654 -8.082 -30.994 1.00 49.28 173 SER A N 1
ATOM 1315 C CA . SER A 1 173 ? -4.941 -7.747 -32.244 1.00 49.28 173 SER A CA 1
ATOM 1316 C C . SER A 1 173 ? -4.611 -8.964 -33.119 1.00 49.28 173 SER A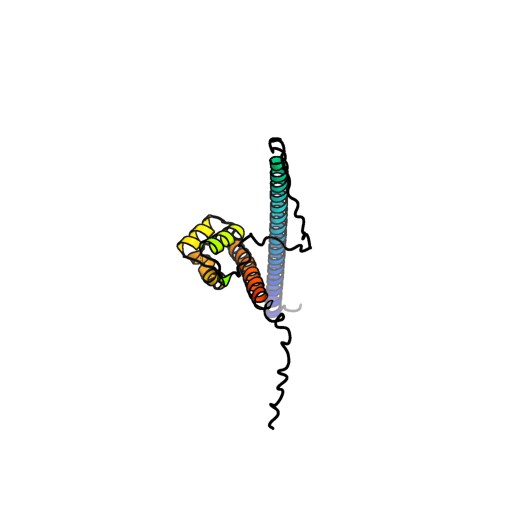 C 1
ATOM 1318 O O . SER A 1 173 ? -3.951 -8.822 -34.149 1.00 49.28 173 SER A O 1
ATOM 1320 N N . ALA A 1 174 ? -5.080 -10.164 -32.757 1.00 53.28 174 ALA A N 1
ATOM 1321 C CA . ALA A 1 174 ? -5.090 -11.298 -33.674 1.00 53.28 174 ALA A CA 1
ATOM 1322 C C . ALA A 1 174 ? -6.222 -11.091 -34.691 1.00 53.28 174 ALA A C 1
ATOM 1324 O O . ALA A 1 174 ? -7.331 -11.598 -34.534 1.00 53.28 174 ALA A O 1
ATOM 1325 N N . GLY A 1 175 ? -5.940 -10.302 -35.731 1.00 50.22 175 GLY A N 1
ATOM 1326 C CA . GLY A 1 175 ? -6.806 -10.204 -36.898 1.00 50.22 175 GLY A CA 1
ATOM 1327 C C . GLY A 1 175 ? -7.136 -11.600 -37.450 1.00 50.22 175 GLY A C 1
ATOM 1328 O O . GLY A 1 175 ? -6.321 -12.521 -37.318 1.00 50.22 175 GLY A O 1
ATOM 1329 N N . PRO A 1 176 ? -8.314 -11.788 -38.070 1.00 52.12 176 PRO A N 1
ATOM 1330 C CA . PRO A 1 176 ? -8.691 -13.058 -38.673 1.00 52.12 176 PRO A CA 1
ATOM 1331 C C . PRO A 1 176 ? -7.729 -13.371 -39.826 1.00 52.12 176 PRO A C 1
ATOM 1333 O O . PRO A 1 176 ? -7.917 -12.919 -40.954 1.00 52.12 176 PRO A O 1
ATOM 1336 N N . SER A 1 177 ? -6.666 -14.132 -39.551 1.00 52.19 177 SER A N 1
ATOM 1337 C CA . SER A 1 177 ? -5.803 -14.675 -40.595 1.00 52.19 177 SER A CA 1
ATOM 1338 C C . SER A 1 177 ? -6.560 -15.770 -41.328 1.00 52.19 177 SER A C 1
ATOM 1340 O O . SER A 1 177 ? -6.577 -16.928 -40.928 1.00 52.19 177 SER A O 1
ATOM 1342 N N . SER A 1 178 ? -7.212 -15.312 -42.393 1.00 56.38 178 SER A N 1
ATOM 1343 C CA . SER A 1 178 ? -7.184 -15.893 -43.728 1.00 56.38 178 SER A CA 1
ATOM 1344 C C . SER A 1 178 ? -7.489 -17.388 -43.813 1.00 56.38 178 SER A C 1
ATOM 1346 O O . SER A 1 178 ? -6.660 -18.260 -43.566 1.00 56.38 178 SER A O 1
ATOM 1348 N N . SER A 1 179 ? -8.715 -17.646 -44.256 1.00 51.47 179 SER A N 1
ATOM 1349 C CA . SER A 1 179 ? -9.181 -18.878 -44.876 1.00 51.47 179 SER A CA 1
ATOM 1350 C C . SER A 1 179 ? -8.108 -19.573 -45.720 1.00 51.47 179 SER A C 1
ATOM 1352 O O . SER A 1 179 ? -7.645 -19.039 -46.727 1.00 51.47 179 SER A O 1
ATOM 1354 N N . TYR A 1 180 ? -7.797 -20.815 -45.359 1.00 50.22 180 TYR A N 1
ATOM 1355 C CA . TYR A 1 180 ? -7.138 -21.770 -46.237 1.00 50.22 180 TYR A CA 1
ATOM 1356 C C . TYR A 1 180 ? -8.008 -21.999 -47.486 1.00 50.22 180 TYR A C 1
ATOM 1358 O O . TYR A 1 180 ? -8.956 -22.783 -47.462 1.00 50.22 180 TYR A O 1
ATOM 1366 N N . GLN A 1 181 ? -7.693 -21.323 -48.592 1.00 50.44 181 GLN A N 1
ATOM 1367 C CA . GLN A 1 181 ? -8.139 -21.732 -49.924 1.00 50.44 181 GLN A CA 1
ATOM 1368 C C . GLN A 1 181 ? -7.307 -22.942 -50.353 1.00 50.44 181 GLN A C 1
ATOM 1370 O O . GLN A 1 181 ? -6.205 -22.829 -50.885 1.00 50.44 181 GLN A O 1
ATOM 1375 N N . HIS A 1 182 ? -7.847 -24.124 -50.076 1.00 58.50 182 HIS A N 1
ATOM 1376 C CA . HIS A 1 182 ? -7.342 -25.395 -50.569 1.00 58.50 182 HIS A CA 1
ATOM 1377 C C . HIS A 1 182 ? -7.734 -25.526 -52.052 1.00 58.50 182 HIS A C 1
ATOM 1379 O O . HIS A 1 182 ? -8.897 -25.768 -52.368 1.00 58.50 182 HIS A O 1
ATOM 1385 N N . SER A 1 183 ? -6.787 -25.311 -52.970 1.00 66.81 183 SER A N 1
ATOM 1386 C CA . SER A 1 183 ? -6.966 -25.674 -54.384 1.00 66.81 183 SER A CA 1
ATOM 1387 C C . SER A 1 183 ? -6.596 -27.148 -54.582 1.00 66.81 183 SER A C 1
ATOM 1389 O O . SER A 1 183 ? -5.494 -27.536 -54.188 1.00 66.81 183 SER A O 1
ATOM 1391 N N . PRO A 1 184 ? -7.466 -27.982 -55.178 1.00 69.00 184 PRO A N 1
ATOM 1392 C CA . PRO A 1 184 ? -7.138 -29.371 -55.478 1.00 69.00 184 PRO A CA 1
ATOM 1393 C C . PRO A 1 184 ? -6.184 -29.470 -56.685 1.00 69.00 184 PRO A C 1
ATOM 1395 O O . PRO A 1 184 ? -6.311 -28.687 -57.631 1.00 69.00 184 PRO A O 1
ATOM 1398 N N . PRO A 1 185 ? -5.241 -30.431 -56.699 1.00 70.19 185 PRO A N 1
ATOM 1399 C CA . PRO A 1 185 ? -4.375 -30.649 -57.849 1.00 70.19 185 PRO A CA 1
ATOM 1400 C C . PRO A 1 185 ? -5.152 -31.287 -59.009 1.00 70.19 185 PRO A C 1
ATOM 1402 O O . PRO A 1 185 ? -5.856 -32.284 -58.843 1.00 70.19 185 PRO A O 1
ATOM 1405 N N . ALA A 1 186 ? -4.996 -30.706 -60.198 1.00 69.06 186 ALA A N 1
ATOM 1406 C CA . ALA A 1 186 ? -5.484 -31.265 -61.450 1.00 69.06 186 ALA A CA 1
ATOM 1407 C C . ALA A 1 186 ? -4.655 -32.501 -61.829 1.00 69.06 186 ALA A C 1
ATOM 1409 O O . ALA A 1 186 ? -3.439 -32.408 -61.998 1.00 69.06 186 ALA A O 1
ATOM 1410 N N . TYR A 1 187 ? -5.315 -33.646 -61.980 1.00 64.06 187 TYR A N 1
ATOM 1411 C CA . TYR A 1 187 ? -4.737 -34.838 -62.593 1.00 64.06 187 TYR A CA 1
ATOM 1412 C C . TYR A 1 187 ? -4.969 -34.797 -64.113 1.00 64.06 187 TYR A C 1
ATOM 1414 O O . TYR A 1 187 ? -6.033 -34.375 -64.571 1.00 64.06 187 TYR A O 1
ATOM 1422 N N . LYS A 1 188 ? -3.951 -35.195 -64.883 1.00 67.06 188 LYS A N 1
ATOM 1423 C CA . LYS A 1 188 ? -4.016 -35.491 -66.321 1.00 67.06 188 LYS A CA 1
ATOM 1424 C C . LYS A 1 188 ? -3.843 -36.987 -66.520 1.00 67.06 188 LYS A C 1
ATOM 1426 O O . LYS A 1 188 ? -3.035 -37.562 -65.757 1.00 67.06 188 LYS A O 1
#

Organism: NCBI:txid246404

Nearest PDB structures (foldseek):
  5j8y-assembly2_B  TM=8.251E-01  e=2.641E-04  Drosophila melanogaster
  1pk3-assembly1_A  TM=8.156E-01  e=5.336E-04  Drosophila melanogaster
  1pk1-assembly2_D  TM=7.998E-01  e=7.153E-04  Drosophila melanogaster
  1pk3-assembly2_B  TM=8.129E-01  e=8.528E-04  Drosophila melanogaster
  3tac-assembly1_B  TM=7.315E-01  e=8.895E-03  Homo sapiens

Foldseek 3Di:
DDDDDPVNVVVVVVVVVVVVVVVVVVVVVVVVVVVVVVVVVVVVVVVVVVVVVVVVVVVPDPPDDDDDDDDDDDDDDDDDDDDDPDPPPPDQLLPFFLQRLLCLCLVQAPVRNLLSVLSVVVRCGSNNLLVDDLVCCCPRSVPVDPVRSVSSVVVSVVSVVVNVVVVPPPPPPPDPPDDDPDDDDDDD